Protein AF-A0A7L9AVR4-F1 (afdb_monomer_lite)

Foldseek 3Di:
DAQDLVVLQVVLVVVCVVVDVLCVVCSVLLNLCSDPVSNLVSLVVQQLAPVVCSHPPVSCVPHLLSSLVSLLSNLPRPPDDPVPCVSVVSNVSSLLSCLRDAQVSLLSSLCVNVVVQLVQLPPFLLVLLVVLLVPDDPVDADDLVRLVVLLVVLLSSCVRCVVVHDLSVNSSSVSSLLNSLSRLQSVCVPCVVDDPVSNVSSVVSLQSSLLSVLVCCQVCVLRADAQSNLVSCCSRRNQVCQVPCLPVQQEHQGSNLSSLLSLLQALLSLQQQQDADPVDSVRGRPPSLLSNLQDPSRDPNSVVSSVSSLCSLFPDDHDPVSVPRDRHDHNGGDDQDPDVPPPGRPSVSVCVVVVVSVVNNVVVVVD

InterPro domains:
  IPR011430 U3 small nucleolar RNA-associated protein 20, N-terminal [PF07539] (2-365)
  IPR052575 Small subunit processome component 20 [PTHR17695] (3-365)

Structure (mmCIF, N/CA/C/O backbone):
data_AF-A0A7L9AVR4-F1
#
_entry.id   AF-A0A7L9AVR4-F1
#
loop_
_atom_site.group_PDB
_atom_site.id
_atom_site.type_symbol
_atom_site.label_atom_id
_atom_site.label_alt_id
_atom_site.label_comp_id
_atom_site.label_asym_id
_atom_site.label_entity_id
_atom_site.label_seq_id
_atom_site.pdbx_PDB_ins_code
_atom_site.Cartn_x
_atom_site.Cartn_y
_atom_site.Cartn_z
_atom_site.occupancy
_atom_site.B_iso_or_equiv
_atom_site.auth_seq_id
_atom_site.auth_comp_id
_atom_site.auth_asym_id
_atom_site.auth_atom_id
_atom_site.pdbx_PDB_model_num
ATOM 1 N N . LYS A 1 1 ? -18.851 3.297 15.619 1.00 74.81 1 LYS A N 1
ATOM 2 C CA . LYS A 1 1 ? -18.518 3.629 14.208 1.00 74.81 1 LYS A CA 1
ATOM 3 C C . LYS A 1 1 ? -19.231 4.875 13.668 1.00 74.81 1 LYS A C 1
ATOM 5 O O . LYS A 1 1 ? -18.701 5.463 12.737 1.00 74.81 1 LYS A O 1
ATOM 10 N N . ASN A 1 2 ? -20.411 5.275 14.170 1.00 82.25 2 ASN A N 1
ATOM 11 C CA . ASN A 1 2 ? -21.070 6.492 13.669 1.00 82.25 2 ASN A CA 1
ATOM 12 C C . ASN A 1 2 ? -20.221 7.743 13.985 1.00 82.25 2 ASN A C 1
ATOM 14 O O . ASN A 1 2 ? -19.511 7.753 14.987 1.00 82.25 2 ASN A O 1
ATOM 18 N N . LYS A 1 3 ? -20.284 8.761 13.124 1.00 82.88 3 LYS A N 1
ATOM 19 C CA . LYS A 1 3 ? -19.523 10.020 13.211 1.00 82.88 3 LYS A CA 1
ATOM 20 C C . LYS A 1 3 ? -20.202 11.067 14.096 1.00 82.88 3 LYS A C 1
ATOM 22 O O . LYS A 1 3 ? -19.544 11.988 14.564 1.00 82.88 3 LYS A O 1
ATOM 27 N N . ASN A 1 4 ? -21.516 10.942 14.296 1.00 85.25 4 ASN A N 1
ATOM 28 C CA . ASN A 1 4 ? -22.311 11.879 15.081 1.00 85.25 4 ASN A CA 1
ATOM 29 C C . ASN A 1 4 ? -22.045 11.672 16.589 1.00 85.25 4 ASN A C 1
ATOM 31 O O . ASN A 1 4 ? -22.353 10.592 17.102 1.00 85.25 4 ASN A O 1
ATOM 35 N N . PRO A 1 5 ? -21.519 12.683 17.309 1.00 83.69 5 PRO A N 1
ATOM 36 C CA . PRO A 1 5 ? -21.211 12.563 18.736 1.00 83.69 5 PRO A CA 1
ATOM 37 C C . PRO A 1 5 ? -22.433 12.268 19.617 1.00 83.69 5 PRO A C 1
ATOM 39 O O . PRO A 1 5 ? -22.325 11.498 20.566 1.00 83.69 5 PRO A O 1
ATOM 42 N N . GLY A 1 6 ? -23.605 12.823 19.289 1.00 87.25 6 GLY A N 1
ATOM 43 C CA . GLY A 1 6 ? -24.845 12.560 20.024 1.00 87.25 6 GLY A CA 1
ATOM 44 C C . GLY A 1 6 ? -25.272 11.098 19.909 1.00 87.25 6 GLY A C 1
ATOM 45 O O . GLY A 1 6 ? -25.544 10.451 20.916 1.00 87.25 6 GLY A O 1
ATOM 46 N N . LEU A 1 7 ? -25.226 10.535 18.697 1.00 90.12 7 LEU A N 1
ATOM 47 C CA . LEU A 1 7 ? -25.513 9.110 18.486 1.00 90.12 7 LEU A CA 1
ATOM 48 C C . LEU A 1 7 ? -24.481 8.201 19.160 1.00 90.12 7 LEU A C 1
ATOM 50 O O . LEU A 1 7 ? -24.849 7.152 19.680 1.00 90.12 7 LEU A O 1
ATOM 54 N N . GLN A 1 8 ? -23.200 8.591 19.170 1.00 90.62 8 GLN A N 1
ATOM 55 C CA . GLN A 1 8 ? -22.175 7.863 19.925 1.00 90.62 8 GLN A CA 1
ATOM 56 C C . GLN A 1 8 ? -22.503 7.835 21.420 1.00 90.62 8 GLN A C 1
ATOM 58 O O . GLN A 1 8 ? -22.396 6.775 22.031 1.00 90.62 8 GLN A O 1
ATOM 63 N N . LYS A 1 9 ? -22.935 8.970 21.985 1.00 92.00 9 LYS A N 1
ATOM 64 C CA . LYS A 1 9 ? -23.311 9.081 23.397 1.00 92.00 9 LYS A CA 1
ATOM 65 C C . LYS A 1 9 ? -24.497 8.180 23.736 1.00 92.00 9 LYS A C 1
ATOM 67 O O . LYS A 1 9 ? -24.362 7.336 24.611 1.00 92.00 9 LYS A O 1
ATOM 72 N N . TYR A 1 10 ? -25.603 8.284 22.996 1.00 93.25 10 TYR A N 1
ATOM 73 C CA . TYR A 1 10 ? -26.776 7.435 23.238 1.00 93.25 10 TYR A CA 1
ATOM 74 C C . TYR A 1 10 ? -26.458 5.944 23.088 1.00 93.25 10 TYR A C 1
ATOM 76 O O . TYR A 1 10 ? -26.866 5.142 23.921 1.00 93.25 10 TYR A O 1
ATOM 84 N N . ALA A 1 11 ? -25.685 5.566 22.065 1.00 94.69 11 ALA A N 1
ATOM 85 C CA . ALA A 1 11 ? -25.272 4.178 21.886 1.00 94.69 11 ALA A CA 1
ATOM 86 C C . ALA A 1 11 ? -24.397 3.681 23.049 1.00 94.69 11 ALA A C 1
ATOM 88 O O . ALA A 1 11 ? -24.580 2.555 23.508 1.00 94.69 11 ALA A O 1
ATOM 89 N N . LEU A 1 12 ? -23.469 4.511 23.538 1.00 94.44 12 LEU A N 1
ATOM 90 C CA . LEU A 1 12 ? -22.645 4.177 24.698 1.00 94.44 12 LEU A CA 1
ATOM 91 C C . LEU A 1 12 ? -23.501 4.030 25.961 1.00 94.44 12 LEU A C 1
ATOM 93 O O . LEU A 1 12 ? -23.331 3.052 26.681 1.00 94.44 12 LEU A O 1
ATOM 97 N N . ASP A 1 13 ? -24.448 4.937 26.202 1.00 93.56 13 ASP A N 1
ATOM 98 C CA . ASP A 1 13 ? -25.358 4.855 27.349 1.00 93.56 13 ASP A CA 1
ATOM 99 C C . ASP A 1 13 ? -26.192 3.559 27.307 1.00 93.56 13 ASP A C 1
ATOM 101 O O . ASP A 1 13 ? -26.315 2.869 28.320 1.00 93.56 13 ASP A O 1
ATOM 105 N N . CYS A 1 14 ? -26.675 3.149 26.127 1.00 94.50 14 CYS A N 1
ATOM 106 C CA . CYS A 1 14 ? -27.337 1.853 25.954 1.00 94.50 14 CYS A CA 1
ATOM 107 C C . CYS A 1 14 ? -26.410 0.669 26.266 1.00 94.50 14 CYS A C 1
ATOM 109 O O . CYS A 1 14 ? -26.832 -0.268 26.938 1.00 94.50 14 CYS A O 1
ATOM 111 N N . ILE A 1 15 ? -25.154 0.700 25.807 1.00 93.69 15 ILE A N 1
ATOM 112 C CA . ILE A 1 15 ? -24.171 -0.361 26.086 1.00 93.69 15 ILE A CA 1
ATOM 113 C C . ILE A 1 15 ? -23.877 -0.446 27.590 1.00 93.69 15 ILE A C 1
ATOM 115 O O . ILE A 1 15 ? -23.833 -1.536 28.157 1.00 93.69 15 ILE A O 1
ATOM 119 N N . LEU A 1 16 ? -23.722 0.697 28.257 1.00 93.44 16 LEU A N 1
ATOM 120 C CA . LEU A 1 16 ? -23.448 0.764 29.693 1.00 93.44 16 LEU A CA 1
ATOM 121 C C . LEU A 1 16 ? -24.624 0.258 30.543 1.00 93.44 16 LEU A C 1
ATOM 123 O O . LEU A 1 16 ? -24.405 -0.259 31.639 1.00 93.44 16 LEU A O 1
ATOM 127 N N . ASN A 1 17 ? -25.858 0.334 30.036 1.00 94.00 17 ASN A N 1
ATOM 128 C CA . ASN A 1 17 ? -27.036 -0.202 30.723 1.00 94.00 17 ASN A CA 1
ATOM 129 C C . ASN A 1 17 ? -27.044 -1.734 30.833 1.00 94.00 17 ASN A C 1
ATOM 131 O O . ASN A 1 17 ? -27.717 -2.257 31.720 1.00 94.00 17 ASN A O 1
ATOM 135 N N . TYR A 1 18 ? -26.259 -2.452 30.021 1.00 92.31 18 TYR A N 1
ATOM 136 C CA . TYR A 1 18 ? -26.067 -3.900 30.188 1.00 92.31 18 TYR A CA 1
ATOM 137 C C . TYR A 1 18 ? -25.236 -4.261 31.431 1.00 92.31 18 TYR A C 1
ATOM 139 O O . TYR A 1 18 ? -25.157 -5.435 31.779 1.00 92.31 18 TYR A O 1
ATOM 147 N N . LYS A 1 19 ? -24.625 -3.276 32.115 1.00 90.56 19 LYS A N 1
ATOM 148 C CA . LYS A 1 19 ? -23.885 -3.452 33.381 1.00 90.56 19 LYS A CA 1
ATOM 149 C C . LYS A 1 19 ? -22.824 -4.561 33.331 1.00 90.56 19 LYS A C 1
ATOM 151 O O . LYS A 1 19 ? -22.630 -5.294 34.299 1.00 90.56 19 LYS A O 1
ATOM 156 N N . ASN A 1 20 ? -22.118 -4.680 32.205 1.00 93.75 20 ASN A N 1
ATOM 157 C CA . ASN A 1 20 ? -20.996 -5.608 32.092 1.00 93.75 20 ASN A CA 1
ATOM 158 C C . ASN A 1 20 ? -19.921 -5.239 33.135 1.00 93.75 20 ASN A C 1
ATOM 160 O O . ASN A 1 20 ? -19.457 -4.092 33.180 1.00 93.75 20 ASN A O 1
ATOM 164 N N . LYS A 1 21 ? -19.537 -6.209 33.975 1.00 95.31 21 LYS A N 1
ATOM 165 C CA . LYS A 1 21 ? -18.581 -6.023 35.078 1.00 95.31 21 LYS A CA 1
ATOM 166 C C . LYS A 1 21 ? -17.217 -5.526 34.592 1.00 95.31 21 LYS A C 1
ATOM 168 O O . LYS A 1 21 ? -16.630 -4.686 35.258 1.00 95.31 21 LYS A O 1
ATOM 173 N N . SER A 1 22 ? -16.787 -5.951 33.406 1.00 94.94 22 SER A N 1
ATOM 174 C CA . SER A 1 22 ? -15.512 -5.559 32.799 1.00 94.94 22 SER A CA 1
ATOM 175 C C . SER A 1 22 ? -15.516 -4.136 32.236 1.00 94.94 22 SER A C 1
ATOM 177 O O . SER A 1 22 ? -14.471 -3.509 32.121 1.00 94.94 22 SER A O 1
ATOM 179 N N . VAL A 1 23 ? -16.685 -3.597 31.876 1.00 95.88 23 VAL A N 1
ATOM 180 C CA . VAL A 1 23 ? -16.806 -2.268 31.240 1.00 95.88 23 VAL A CA 1
ATOM 181 C C . VAL A 1 23 ? -17.164 -1.180 32.251 1.00 95.88 23 VAL A C 1
ATOM 183 O O . VAL A 1 23 ? -16.737 -0.035 32.113 1.00 95.88 23 VAL A O 1
ATOM 186 N N . THR A 1 24 ? -17.940 -1.529 33.279 1.00 94.81 24 THR A N 1
ATOM 187 C CA . THR A 1 24 ? -18.462 -0.586 34.283 1.00 94.81 24 THR A CA 1
ATOM 188 C C . THR A 1 24 ? -17.377 0.281 34.951 1.00 94.81 24 THR A C 1
ATOM 190 O O . THR A 1 24 ? -17.624 1.484 35.079 1.00 94.81 24 THR A O 1
ATOM 193 N N . PRO A 1 25 ? -16.180 -0.241 35.305 1.00 96.50 25 PRO A N 1
ATOM 194 C CA . PRO A 1 25 ? -15.099 0.566 35.885 1.00 96.50 25 PRO A CA 1
ATOM 195 C C . PRO A 1 25 ? -14.635 1.724 34.989 1.00 96.50 25 PRO A C 1
ATOM 197 O O . PRO A 1 25 ? -14.249 2.773 35.491 1.00 96.50 25 PRO A O 1
ATOM 200 N N . TYR A 1 26 ? -14.739 1.572 33.665 1.00 96.94 26 TYR A N 1
ATOM 201 C CA . TYR A 1 26 ? -14.233 2.530 32.672 1.00 96.94 26 TYR A CA 1
ATOM 202 C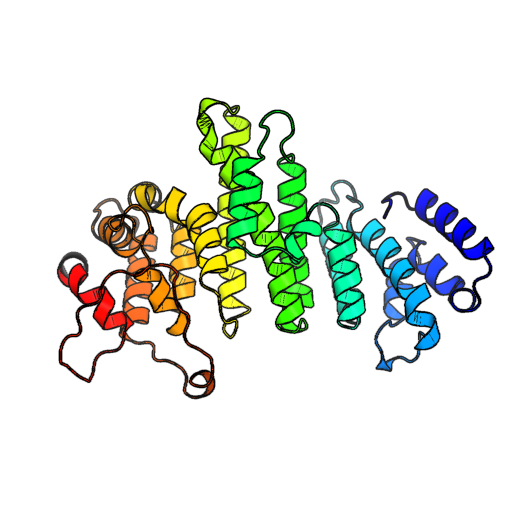 C . TYR A 1 26 ? -15.316 3.457 32.118 1.00 96.94 26 TYR A C 1
ATOM 204 O O . TYR A 1 26 ? -15.096 4.165 31.133 1.00 96.94 26 TYR A O 1
ATOM 212 N N . LYS A 1 27 ? -16.510 3.466 32.723 1.00 95.88 27 LYS A N 1
ATOM 213 C CA . LYS A 1 27 ? -17.655 4.261 32.257 1.00 95.88 27 LYS A CA 1
ATOM 214 C C . LYS A 1 27 ? -17.298 5.734 32.044 1.00 95.88 27 LYS A C 1
ATOM 216 O O . LYS A 1 27 ? -17.616 6.288 30.992 1.00 95.88 27 LYS A O 1
ATOM 221 N N . THR A 1 28 ? -16.642 6.355 33.023 1.00 95.56 28 THR A N 1
ATOM 222 C CA . THR A 1 28 ? -16.270 7.776 32.966 1.00 95.56 28 THR A CA 1
ATOM 223 C C . THR A 1 28 ? -15.278 8.042 31.836 1.00 95.56 28 THR A C 1
ATOM 225 O O . THR A 1 28 ? -15.483 8.976 31.064 1.00 95.56 28 THR A O 1
ATOM 228 N N . ASN A 1 29 ? -14.266 7.182 31.676 1.00 96.88 29 ASN A N 1
ATOM 229 C CA . ASN A 1 29 ? -13.279 7.300 30.602 1.00 96.88 29 ASN A CA 1
ATOM 230 C C . ASN A 1 29 ? -13.944 7.197 29.225 1.00 96.88 29 ASN A C 1
ATOM 232 O O . ASN A 1 29 ? -13.764 8.059 28.368 1.00 96.88 29 ASN A O 1
ATOM 236 N N . LEU A 1 30 ? -14.803 6.191 29.027 1.00 96.38 30 LEU A N 1
ATOM 237 C CA . LEU A 1 30 ? -15.533 6.001 27.771 1.00 96.38 30 LEU A CA 1
ATOM 238 C C . LEU A 1 30 ? -16.442 7.197 27.445 1.00 96.38 30 LEU A C 1
ATOM 240 O O . LEU A 1 30 ? -16.516 7.615 26.289 1.00 96.38 30 LEU A O 1
ATOM 244 N N . GLN A 1 31 ? -17.109 7.780 28.446 1.00 95.25 31 GLN A N 1
ATOM 245 C CA . GLN A 1 31 ? -17.930 8.981 28.260 1.00 95.25 31 GLN A CA 1
ATOM 246 C C . GLN A 1 31 ? -17.078 10.211 27.913 1.00 95.25 31 GLN A C 1
ATOM 248 O O . GLN A 1 31 ? -17.443 10.965 27.008 1.00 95.25 31 GLN A O 1
ATOM 253 N N . ASN A 1 32 ? -15.926 10.388 28.563 1.00 95.56 32 ASN A N 1
ATOM 254 C CA . ASN A 1 32 ? -14.991 11.474 28.264 1.00 95.56 32 ASN A CA 1
ATOM 255 C C . ASN A 1 32 ? -14.368 11.336 26.860 1.00 95.56 32 ASN A C 1
ATOM 257 O O . ASN A 1 32 ? -14.183 12.345 26.184 1.00 95.56 32 ASN A O 1
ATOM 261 N N . LEU A 1 33 ? -14.130 10.112 26.367 1.00 94.75 33 LEU A N 1
ATOM 262 C CA . LEU A 1 33 ? -13.694 9.862 24.982 1.00 94.75 33 LEU A CA 1
ATOM 263 C C . LEU A 1 33 ? -14.767 10.236 23.941 1.00 94.75 33 LEU A C 1
ATOM 265 O O . LEU A 1 33 ? -14.449 10.566 22.793 1.00 94.75 33 LEU A O 1
ATOM 269 N N . VAL A 1 34 ? -16.050 10.178 24.308 1.00 93.19 34 VAL A N 1
ATOM 270 C CA . VAL A 1 34 ? -17.154 10.627 23.444 1.00 93.19 34 VAL A CA 1
ATOM 271 C C . VAL A 1 34 ? -17.337 12.149 23.514 1.00 93.19 34 VAL A C 1
ATOM 273 O O . VAL A 1 34 ? -17.723 12.757 22.511 1.00 93.19 34 VAL A O 1
ATOM 276 N N . ASP A 1 35 ? -17.038 12.784 24.645 1.00 91.25 35 ASP A N 1
ATOM 277 C CA . ASP A 1 35 ? -17.154 14.232 24.833 1.00 91.25 35 ASP A CA 1
ATOM 278 C C . ASP A 1 35 ? -16.046 15.001 24.086 1.00 91.25 35 ASP A C 1
ATOM 280 O O . ASP A 1 35 ? -14.860 14.860 24.365 1.00 91.25 35 ASP A O 1
ATOM 284 N N . GLU A 1 36 ? -16.430 15.866 23.143 1.00 88.12 36 GLU A N 1
ATOM 285 C CA . GLU A 1 36 ? -15.490 16.668 22.345 1.00 88.12 36 GLU A CA 1
ATOM 286 C C . GLU A 1 36 ? -14.600 17.597 23.179 1.00 88.12 36 GLU A C 1
ATOM 288 O O . GLU A 1 36 ? -13.455 17.839 22.799 1.00 88.12 36 GLU A O 1
ATOM 293 N N . LYS A 1 37 ? -15.107 18.117 24.303 1.00 90.12 37 LYS A N 1
ATOM 294 C CA . LYS A 1 37 ? -14.360 19.058 25.147 1.00 90.12 37 LYS A CA 1
ATOM 295 C C . LYS A 1 37 ? -13.279 18.349 25.951 1.00 90.12 37 LYS A C 1
ATOM 297 O O . LYS A 1 37 ? -12.199 18.897 26.116 1.00 90.12 37 LYS A O 1
ATOM 302 N N . LYS A 1 38 ? -13.571 17.133 26.416 1.00 93.00 38 LYS A N 1
ATOM 303 C CA . LYS A 1 38 ? -12.663 16.332 27.250 1.00 93.00 38 LYS A CA 1
ATOM 304 C C . LYS A 1 38 ? -11.773 15.396 26.444 1.00 93.00 38 LYS A C 1
ATOM 306 O O . LYS A 1 38 ? -10.805 14.874 26.977 1.00 93.00 38 LYS A O 1
ATOM 311 N N . PHE A 1 39 ? -12.074 15.202 25.162 1.00 92.00 39 PHE A N 1
ATOM 312 C CA . PHE A 1 39 ? -11.432 14.211 24.307 1.00 92.00 39 PHE A CA 1
ATOM 313 C C . PHE A 1 39 ? -9.900 14.239 24.350 1.00 92.00 39 PHE A C 1
ATOM 315 O O . PHE A 1 39 ? -9.271 13.203 24.533 1.00 92.00 39 PHE A O 1
ATOM 322 N N . LYS A 1 40 ? -9.286 15.414 24.162 1.00 92.12 40 LYS A N 1
ATOM 323 C CA . LYS A 1 40 ? -7.819 15.533 24.115 1.00 92.12 40 LYS A CA 1
ATOM 324 C C . LYS A 1 40 ? -7.171 15.239 25.469 1.00 92.12 40 LYS A C 1
ATOM 326 O O . LYS A 1 40 ? -6.149 14.554 25.510 1.00 92.12 40 LYS A O 1
ATOM 331 N N . ASP A 1 41 ? -7.778 15.738 26.541 1.00 94.69 41 ASP A N 1
ATOM 332 C CA . ASP A 1 41 ? -7.294 15.524 27.903 1.00 94.69 41 ASP A CA 1
ATOM 333 C C . ASP A 1 41 ? -7.413 14.041 28.265 1.00 94.69 41 ASP A C 1
ATOM 335 O O . ASP A 1 41 ? -6.458 13.441 28.751 1.00 94.69 41 ASP A O 1
ATOM 339 N N . GLU A 1 42 ? -8.535 13.413 27.909 1.00 95.88 42 GLU A N 1
ATOM 340 C CA . GLU A 1 42 ? -8.778 11.993 28.157 1.00 95.88 42 GLU A CA 1
ATOM 341 C C . GLU A 1 42 ? -7.779 11.095 27.417 1.00 95.88 42 GLU A C 1
ATOM 343 O O . GLU A 1 42 ? -7.229 10.185 28.027 1.00 95.88 42 GLU A O 1
ATOM 348 N N . LEU A 1 43 ? -7.461 11.376 26.143 1.00 94.50 43 LEU A N 1
ATOM 349 C CA . LEU A 1 43 ? -6.417 10.633 25.415 1.00 94.50 43 LEU A CA 1
ATOM 350 C C . LEU A 1 43 ? -5.035 10.736 26.078 1.00 94.50 43 LEU A C 1
ATOM 352 O O . LEU A 1 43 ? -4.181 9.884 25.850 1.00 94.50 43 LEU A O 1
ATOM 356 N N . THR A 1 44 ? -4.790 11.784 26.863 1.00 92.94 44 THR A N 1
ATOM 357 C CA . THR A 1 44 ? -3.511 11.973 27.558 1.00 92.94 44 THR A CA 1
ATOM 358 C C . THR A 1 44 ? -3.490 11.244 28.903 1.00 92.94 44 THR A C 1
ATOM 360 O O . THR A 1 44 ? -2.465 10.675 29.273 1.00 92.94 44 THR A O 1
ATOM 363 N N . GLN A 1 45 ? -4.614 11.248 29.624 1.00 93.31 45 GLN A N 1
ATOM 364 C CA . GLN A 1 45 ? -4.726 10.669 30.967 1.00 93.31 45 GLN A CA 1
ATOM 365 C C . GLN A 1 45 ? -4.997 9.158 30.945 1.00 93.31 45 GLN A C 1
ATOM 367 O O . GLN A 1 45 ? -4.423 8.412 31.734 1.00 93.31 45 GLN A O 1
ATOM 372 N N . PHE A 1 46 ? -5.849 8.684 30.034 1.00 95.62 46 PHE A N 1
ATOM 373 C CA . PHE A 1 46 ? -6.272 7.287 29.973 1.00 95.62 46 PHE A CA 1
ATOM 374 C C . PHE A 1 46 ? -5.418 6.498 28.980 1.00 95.62 46 PHE A C 1
ATOM 376 O O . PHE A 1 46 ? -5.795 6.320 27.825 1.00 95.62 46 PHE A O 1
ATOM 383 N N . LYS A 1 47 ? -4.237 6.046 29.406 1.00 93.88 47 LYS A N 1
ATOM 384 C CA . LYS A 1 47 ? -3.284 5.327 28.543 1.00 93.88 47 LYS A CA 1
ATOM 385 C C . LYS A 1 47 ? -3.714 3.877 28.304 1.00 93.88 47 LYS A C 1
ATOM 387 O O . LYS A 1 47 ? -3.907 3.138 29.259 1.00 93.88 47 LYS A O 1
ATOM 392 N N . ILE A 1 48 ? -3.797 3.447 27.045 1.00 94.12 48 ILE A N 1
ATOM 393 C CA . ILE A 1 48 ? -4.208 2.074 26.675 1.00 94.12 48 ILE A CA 1
ATOM 394 C C . ILE A 1 48 ? -3.059 1.067 26.581 1.00 94.12 48 ILE A C 1
ATOM 396 O O . ILE A 1 48 ? -3.322 -0.103 26.312 1.00 94.12 48 ILE A O 1
ATOM 400 N N . THR A 1 49 ? -1.819 1.500 26.779 1.00 92.06 49 THR A N 1
ATOM 401 C CA . THR A 1 49 ? -0.641 0.631 26.753 1.00 92.06 49 THR A CA 1
ATOM 402 C C . THR A 1 49 ?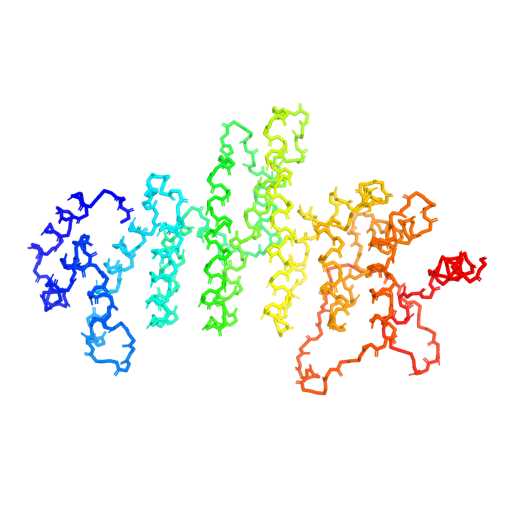 -0.688 -0.410 27.872 1.00 92.06 49 THR A C 1
ATOM 404 O O . THR A 1 49 ? -1.335 -0.197 28.896 1.00 92.06 49 THR A O 1
ATOM 407 N N . GLU A 1 50 ? -0.047 -1.563 27.672 1.00 85.94 50 GLU A N 1
ATOM 408 C CA . GLU A 1 50 ? -0.071 -2.663 28.652 1.00 85.94 50 GLU A CA 1
ATOM 409 C C . GLU A 1 50 ? 0.670 -2.314 29.956 1.00 85.94 50 GLU A C 1
ATOM 411 O O . GLU A 1 50 ? 0.292 -2.793 31.019 1.00 85.94 50 GLU A O 1
ATOM 416 N N . ASP A 1 51 ? 1.656 -1.416 29.897 1.00 87.06 51 ASP A N 1
ATOM 417 C CA . ASP A 1 51 ? 2.455 -0.940 31.035 1.00 87.06 51 ASP A CA 1
ATOM 418 C C . ASP A 1 51 ? 1.733 0.077 31.935 1.00 87.06 51 ASP A C 1
ATOM 420 O O . ASP A 1 51 ? 2.185 0.354 33.043 1.00 87.06 51 ASP A O 1
ATOM 424 N N . SER A 1 52 ? 0.627 0.670 31.476 1.00 88.50 52 SER A N 1
ATOM 425 C CA . SER A 1 52 ? -0.055 1.729 32.228 1.00 88.50 52 SER A CA 1
ATOM 426 C C . SER A 1 52 ? -0.915 1.207 33.379 1.00 88.50 52 SER A C 1
ATOM 428 O O . SER A 1 52 ? -1.356 2.007 34.205 1.00 88.50 52 SER A O 1
ATOM 430 N N . GLU A 1 53 ? -1.240 -0.093 33.365 1.00 84.56 53 GLU A N 1
ATOM 431 C CA . GLU A 1 53 ? -2.227 -0.760 34.232 1.00 84.56 53 GLU A CA 1
ATOM 432 C C . GLU A 1 53 ? -3.618 -0.085 34.260 1.00 84.56 53 GLU A C 1
ATOM 434 O O . GLU A 1 53 ? -4.495 -0.448 35.049 1.00 84.56 53 GLU A O 1
ATOM 439 N N . ALA A 1 54 ? -3.873 0.876 33.360 1.00 91.38 54 ALA A N 1
ATOM 440 C CA . ALA A 1 54 ? -5.106 1.656 33.351 1.00 91.38 54 ALA A CA 1
ATOM 441 C C . ALA A 1 54 ? -6.316 0.813 32.936 1.00 91.38 54 ALA A C 1
ATOM 443 O O . ALA A 1 54 ? -7.440 1.146 33.301 1.00 91.38 54 ALA A O 1
ATOM 444 N N . ILE A 1 55 ? -6.104 -0.273 32.185 1.00 94.62 55 ILE A N 1
ATOM 445 C CA . ILE A 1 55 ? -7.127 -1.265 31.843 1.00 94.62 55 ILE A CA 1
ATOM 446 C C . ILE A 1 55 ? -6.622 -2.634 32.284 1.00 94.62 55 ILE A C 1
ATOM 448 O O . ILE A 1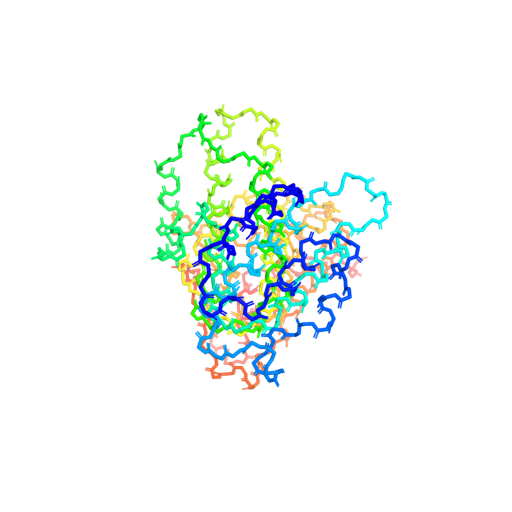 55 ? -5.579 -3.087 31.821 1.00 94.62 55 ILE A O 1
ATOM 452 N N . GLN A 1 56 ? -7.390 -3.300 33.144 1.00 93.94 56 GLN A N 1
ATOM 453 C CA . GLN A 1 56 ? -7.057 -4.634 33.632 1.00 93.94 56 GLN A CA 1
ATOM 454 C C . GLN A 1 56 ? -7.076 -5.637 32.468 1.00 93.94 56 GLN A C 1
ATOM 456 O O . GLN A 1 56 ? -7.991 -5.546 31.639 1.00 93.94 56 GLN A O 1
ATOM 461 N N . PRO A 1 57 ? -6.135 -6.598 32.402 1.00 93.06 57 PRO A N 1
ATOM 462 C CA . PRO A 1 57 ? -6.038 -7.560 31.299 1.00 93.06 57 PRO A CA 1
ATOM 463 C C . PRO A 1 57 ? -7.368 -8.259 30.981 1.00 93.06 57 PRO A C 1
ATOM 465 O O . PRO A 1 57 ? -7.826 -8.222 29.839 1.00 93.06 57 PRO A O 1
ATOM 468 N N . ASP A 1 58 ? -8.063 -8.751 32.011 1.00 94.31 58 ASP A N 1
ATOM 469 C CA . ASP A 1 58 ? -9.355 -9.452 31.894 1.00 94.31 58 ASP A CA 1
ATOM 470 C C . ASP A 1 58 ? -10.490 -8.566 31.360 1.00 94.31 58 ASP A C 1
ATOM 472 O O . ASP A 1 58 ? -11.530 -9.038 30.891 1.00 94.31 58 ASP A O 1
ATOM 476 N N . HIS A 1 59 ? -10.324 -7.245 31.438 1.00 95.75 59 HIS A N 1
ATOM 477 C CA . HIS A 1 59 ? -11.309 -6.297 30.942 1.00 95.75 59 HIS A CA 1
ATOM 478 C C . HIS A 1 59 ? -11.062 -5.887 29.487 1.00 95.75 59 HIS A C 1
ATOM 480 O O . HIS A 1 59 ? -11.999 -5.432 28.818 1.00 95.75 59 HIS A O 1
ATOM 486 N N . ARG A 1 60 ? -9.835 -6.049 28.971 1.00 94.75 60 ARG A N 1
ATOM 487 C CA . ARG A 1 60 ? -9.432 -5.518 27.656 1.00 94.75 60 ARG A CA 1
ATOM 488 C C . ARG A 1 60 ? -10.275 -6.066 26.514 1.00 94.75 60 ARG A C 1
ATOM 490 O O . ARG A 1 60 ? -10.709 -5.279 25.672 1.00 94.75 60 ARG A O 1
ATOM 497 N N . GLU A 1 61 ? -10.599 -7.360 26.546 1.00 94.88 61 GLU A N 1
ATOM 498 C CA . GLU A 1 61 ? -11.438 -8.026 25.537 1.00 94.88 61 GLU A CA 1
ATOM 499 C C . GLU A 1 61 ? -12.781 -7.306 25.323 1.00 94.88 61 GLU A C 1
ATOM 501 O O . GLU A 1 61 ? -13.282 -7.217 24.203 1.00 94.88 61 GLU A O 1
ATOM 506 N N . HIS A 1 62 ? -13.344 -6.722 26.383 1.00 94.88 62 HIS A N 1
ATOM 507 C CA . HIS A 1 62 ? -14.633 -6.037 26.339 1.00 94.88 62 HIS A CA 1
ATOM 508 C C . HIS A 1 62 ? -14.499 -4.523 26.121 1.00 94.88 62 HIS A C 1
ATOM 510 O O . HIS A 1 62 ? -15.337 -3.910 25.454 1.00 94.88 62 HIS A O 1
ATOM 516 N N . VAL A 1 63 ? -13.452 -3.903 26.673 1.00 96.12 63 VAL A N 1
ATOM 517 C CA . VAL A 1 63 ? -13.279 -2.440 26.699 1.00 96.12 63 VAL A CA 1
ATOM 518 C C . VAL A 1 63 ? -12.637 -1.914 25.418 1.00 96.12 63 VAL A C 1
ATOM 520 O O . VAL A 1 63 ? -13.140 -0.956 24.821 1.00 96.12 63 VAL A O 1
ATOM 523 N N . MET A 1 64 ? -11.570 -2.555 24.941 1.00 96.62 64 MET A N 1
ATOM 524 C CA . MET A 1 64 ? -10.853 -2.132 23.736 1.00 96.62 64 MET A CA 1
ATOM 525 C C . MET A 1 64 ? -11.746 -2.077 22.493 1.00 96.62 64 MET A C 1
ATOM 527 O O . MET A 1 64 ? -11.744 -1.044 21.816 1.00 96.62 64 MET A O 1
ATOM 531 N N . PRO A 1 65 ? -12.622 -3.066 22.212 1.00 96.12 65 PRO A N 1
ATOM 532 C CA . PRO A 1 65 ? -13.558 -2.945 21.100 1.00 96.12 65 PRO A CA 1
ATOM 533 C C . PRO A 1 65 ? -14.465 -1.701 21.162 1.00 96.12 65 PRO A C 1
ATOM 535 O O . PRO A 1 65 ? -14.938 -1.247 20.112 1.00 96.12 65 PRO A O 1
ATOM 538 N N . LEU A 1 66 ? -14.760 -1.160 22.350 1.00 96.44 66 LEU A N 1
ATOM 539 C CA . LEU A 1 66 ? -15.542 0.072 22.508 1.00 96.44 66 LEU A CA 1
ATOM 540 C C . LEU A 1 66 ? -14.688 1.303 22.203 1.00 96.44 66 LEU A C 1
ATOM 542 O O . LEU A 1 66 ? -15.103 2.133 21.389 1.00 96.44 66 LEU A O 1
ATOM 546 N N . ILE A 1 67 ? -13.483 1.375 22.778 1.00 96.62 67 ILE A N 1
ATOM 547 C CA . ILE A 1 67 ? -12.513 2.453 22.530 1.00 96.62 67 ILE A CA 1
ATOM 548 C C . ILE A 1 67 ? -12.235 2.565 21.029 1.00 96.62 67 ILE A C 1
ATOM 550 O O . ILE A 1 67 ? -12.459 3.623 20.437 1.00 96.62 67 ILE A O 1
ATOM 554 N N . LEU A 1 68 ? -11.879 1.455 20.373 1.00 96.12 68 LEU A N 1
ATOM 555 C CA . LEU A 1 68 ? -11.612 1.416 18.932 1.00 96.12 68 LEU A CA 1
ATOM 556 C C . LEU A 1 68 ? -12.809 1.943 18.119 1.00 96.12 68 LEU A C 1
ATOM 558 O O . LEU A 1 68 ? -12.647 2.775 17.222 1.00 96.12 68 LEU A O 1
ATOM 562 N N . ARG A 1 69 ? -14.043 1.527 18.450 1.00 94.31 69 ARG A N 1
ATOM 563 C CA . ARG A 1 69 ? -15.267 1.962 17.744 1.00 94.31 69 ARG A CA 1
ATOM 564 C C . ARG A 1 69 ? -15.595 3.442 17.939 1.00 94.31 69 ARG A C 1
ATOM 566 O O . ARG A 1 69 ? -16.179 4.030 17.013 1.00 94.31 69 ARG A O 1
ATOM 573 N N . ILE A 1 70 ? -15.298 4.005 19.112 1.00 94.31 70 ILE A N 1
ATOM 574 C CA . ILE A 1 70 ? -15.455 5.434 19.419 1.00 94.31 70 ILE A CA 1
ATOM 575 C C . ILE A 1 70 ? -14.420 6.221 18.616 1.00 94.31 70 ILE A C 1
ATOM 577 O O . ILE A 1 70 ? -14.795 7.076 17.807 1.00 94.31 70 ILE A O 1
ATOM 581 N N . LEU A 1 71 ? -13.140 5.867 18.754 1.00 93.94 71 LEU A N 1
ATOM 582 C CA . LEU A 1 71 ? -12.023 6.559 18.111 1.00 93.94 71 LEU A CA 1
ATOM 583 C C . LEU A 1 71 ? -12.104 6.510 16.586 1.00 93.94 71 LEU A C 1
ATOM 585 O O . LEU A 1 71 ? -11.940 7.540 15.935 1.00 93.94 71 LEU A O 1
ATOM 589 N N . TYR A 1 72 ? -12.479 5.371 15.998 1.00 91.88 72 TYR A N 1
ATOM 590 C CA . TYR A 1 72 ? -12.728 5.282 14.556 1.00 91.88 72 TYR A CA 1
ATOM 591 C C . TYR A 1 72 ? -13.861 6.214 14.101 1.00 91.88 72 TYR A C 1
ATOM 593 O O . TYR A 1 72 ? -13.774 6.868 13.058 1.00 91.88 72 TYR A O 1
ATOM 601 N N . GLY A 1 73 ? -14.932 6.319 14.895 1.00 89.81 73 GLY A N 1
ATOM 602 C CA . GLY A 1 73 ? -16.008 7.273 14.633 1.00 89.81 73 GLY A CA 1
ATOM 603 C C . GLY A 1 73 ? -15.494 8.714 14.634 1.00 89.81 73 GLY A C 1
ATOM 604 O O . GLY A 1 73 ? -15.730 9.436 13.671 1.00 89.81 73 GLY A O 1
ATOM 605 N N . LYS A 1 74 ? -14.721 9.098 15.660 1.00 87.44 74 LYS A N 1
ATOM 606 C CA . LYS A 1 74 ? -14.106 10.435 15.778 1.00 87.44 74 LYS A CA 1
ATOM 607 C C . LYS A 1 74 ? -13.117 10.741 14.653 1.00 87.44 74 LYS A C 1
ATOM 609 O O . LYS A 1 74 ? -13.074 11.868 14.170 1.00 87.44 74 LYS A O 1
ATOM 614 N N . MET A 1 75 ? -12.347 9.745 14.221 1.00 85.06 75 MET A N 1
ATOM 615 C CA . MET A 1 75 ? -11.374 9.870 13.135 1.00 85.06 75 MET A CA 1
ATOM 616 C C . MET A 1 75 ? -12.048 10.098 11.777 1.00 85.06 75 MET A C 1
ATOM 618 O O . MET A 1 75 ? -11.533 10.834 10.940 1.00 85.06 75 MET A O 1
ATOM 622 N N . THR A 1 76 ? -13.191 9.453 11.535 1.00 78.12 76 THR A N 1
ATOM 623 C CA . THR A 1 76 ? -13.881 9.513 10.236 1.00 78.12 76 THR A CA 1
ATOM 624 C C . THR A 1 76 ? -14.847 10.690 10.105 1.00 78.12 76 THR A C 1
ATOM 626 O O . THR A 1 76 ? -15.378 10.929 9.008 1.00 78.12 76 THR A O 1
ATOM 629 N N . THR A 1 77 ? -15.085 11.435 11.187 1.00 70.88 77 THR A N 1
ATOM 630 C CA . THR A 1 77 ? -15.816 12.701 11.164 1.00 70.88 77 THR A CA 1
ATOM 631 C C . THR A 1 77 ? -15.049 13.693 10.300 1.00 70.88 77 THR A C 1
ATOM 633 O O . THR A 1 77 ? -13.987 14.185 10.673 1.00 70.88 77 THR A O 1
ATOM 636 N N . LYS A 1 78 ? -15.595 13.994 9.117 1.00 59.19 78 LYS A N 1
ATOM 637 C CA . LYS A 1 78 ? -15.141 15.127 8.316 1.00 59.19 78 LYS A CA 1
ATOM 638 C C . LYS A 1 78 ? -15.532 16.376 9.099 1.00 59.19 78 LYS A C 1
ATOM 640 O O . LYS A 1 78 ? -16.667 16.825 8.982 1.00 59.19 78 LYS A O 1
ATOM 645 N N . LEU A 1 79 ? -14.636 16.895 9.935 1.00 48.75 79 LEU A N 1
ATOM 646 C CA . LEU A 1 79 ? -14.753 18.279 10.378 1.00 48.75 79 LEU A CA 1
ATOM 647 C C . LEU A 1 79 ? -14.740 19.101 9.090 1.00 48.75 79 LEU A C 1
ATOM 649 O O . LEU A 1 79 ? -13.770 19.055 8.331 1.00 48.75 79 LEU A O 1
ATOM 653 N N . ALA A 1 80 ? -15.892 19.677 8.759 1.00 37.09 80 ALA A N 1
ATOM 654 C CA . ALA A 1 80 ? -16.100 20.394 7.520 1.00 37.09 80 ALA A CA 1
ATOM 655 C C . ALA A 1 80 ? -15.019 21.467 7.398 1.00 37.09 80 ALA A C 1
ATOM 657 O O . ALA A 1 80 ? -14.980 22.372 8.216 1.00 37.09 80 ALA A O 1
ATOM 658 N N . ALA A 1 81 ? -14.143 21.331 6.403 1.00 37.53 81 ALA A N 1
ATOM 659 C CA . ALA A 1 81 ? -13.372 22.429 5.838 1.00 37.53 81 ALA A CA 1
ATOM 660 C C . ALA A 1 81 ? -12.767 23.432 6.845 1.00 37.53 81 ALA A C 1
ATOM 662 O O . ALA A 1 81 ? -12.787 24.636 6.588 1.00 37.53 81 ALA A O 1
ATOM 663 N N . ASP A 1 82 ? -12.173 22.972 7.950 1.00 41.09 82 ASP A N 1
ATOM 664 C CA . ASP A 1 82 ? -11.272 23.847 8.692 1.00 41.09 82 ASP A CA 1
ATOM 665 C C . ASP A 1 82 ? -10.045 24.062 7.808 1.00 41.09 82 ASP A C 1
ATOM 667 O O . ASP A 1 82 ? -9.206 23.171 7.640 1.00 41.09 82 ASP A O 1
ATOM 671 N N . LYS A 1 83 ? -9.960 25.261 7.223 1.00 45.06 83 LYS A N 1
ATOM 672 C CA . LYS A 1 83 ? -8.909 25.775 6.322 1.00 45.06 83 LYS A CA 1
ATOM 673 C C . LYS A 1 83 ? -7.476 25.720 6.908 1.00 45.06 83 LYS A C 1
ATOM 675 O O . LYS A 1 83 ? -6.569 26.328 6.355 1.00 45.06 83 LYS A O 1
ATOM 680 N N . LYS A 1 84 ? -7.259 25.018 8.027 1.00 44.62 84 LYS A N 1
ATOM 681 C CA . LYS A 1 84 ? -6.016 24.946 8.811 1.00 44.62 84 LYS A CA 1
ATOM 682 C C . LYS A 1 84 ? -5.687 23.531 9.327 1.00 44.62 84 LYS A C 1
ATOM 684 O O . LYS A 1 84 ? -5.153 23.383 10.418 1.00 44.62 84 LYS A O 1
ATOM 689 N N . GLY A 1 85 ? -6.038 22.467 8.602 1.00 55.44 85 GLY A N 1
ATOM 690 C CA . GLY A 1 85 ? -5.493 21.122 8.874 1.00 55.44 85 GLY A CA 1
ATOM 691 C C . GLY A 1 85 ? -5.950 20.424 10.170 1.00 55.44 85 GLY A C 1
ATOM 692 O O . GLY A 1 85 ? -5.474 19.329 10.459 1.00 55.44 85 GLY A O 1
ATOM 693 N N . GLY A 1 86 ? -6.908 20.978 10.924 1.00 59.09 86 GLY A N 1
ATOM 694 C CA . GLY A 1 86 ? -7.340 20.433 12.224 1.00 59.09 86 GLY A CA 1
ATOM 695 C C . GLY A 1 86 ? -7.867 18.989 12.178 1.00 59.09 86 GLY A C 1
ATOM 696 O O . GLY A 1 86 ? -7.658 18.218 13.116 1.00 59.09 86 GLY A O 1
ATOM 697 N N . GLY A 1 87 ? -8.480 18.578 11.060 1.00 67.12 87 GLY A N 1
ATOM 698 C CA . GLY A 1 87 ? -8.891 17.186 10.837 1.00 67.12 87 GLY A CA 1
ATOM 699 C C . GLY A 1 87 ? -7.710 16.211 10.747 1.00 67.12 87 GLY A C 1
ATOM 700 O O . GLY A 1 87 ? -7.787 15.101 11.274 1.00 67.12 87 GLY A O 1
ATOM 701 N N . GLN A 1 88 ? -6.593 16.644 10.153 1.00 73.75 88 GLN A N 1
ATOM 702 C CA . GLN A 1 88 ? -5.367 15.849 10.067 1.00 73.75 88 GLN A CA 1
ATOM 703 C C . GLN A 1 88 ? -4.680 15.752 11.433 1.00 73.75 88 GLN A C 1
ATOM 705 O O . GLN A 1 88 ? -4.284 14.661 11.838 1.00 73.75 88 GLN A O 1
ATOM 710 N N . THR A 1 89 ? -4.629 16.850 12.196 1.00 80.31 89 THR A N 1
ATOM 711 C CA . THR A 1 89 ? -4.093 16.854 13.568 1.00 80.31 89 THR A CA 1
ATOM 712 C C . THR A 1 89 ? -4.876 15.918 14.485 1.00 80.31 89 THR A C 1
ATOM 714 O O . THR A 1 89 ? -4.283 15.147 15.236 1.00 80.31 89 THR A O 1
ATOM 717 N N . ARG A 1 90 ? -6.215 15.931 14.410 1.00 84.62 90 ARG A N 1
ATOM 718 C CA . ARG A 1 90 ? -7.048 15.020 15.207 1.00 84.62 90 ARG A CA 1
ATOM 719 C C . ARG A 1 90 ? -6.796 13.561 14.845 1.00 84.62 90 ARG A C 1
ATOM 721 O O . ARG A 1 90 ? -6.697 12.720 15.733 1.00 84.62 90 ARG A O 1
ATOM 728 N N . ARG A 1 91 ? -6.704 13.262 13.550 1.00 86.25 91 ARG A N 1
ATOM 729 C CA . ARG A 1 91 ? -6.419 11.914 13.060 1.00 86.25 91 ARG A CA 1
ATOM 730 C C . ARG A 1 91 ? -5.057 11.422 13.540 1.00 86.25 91 ARG A C 1
ATOM 732 O O . ARG A 1 91 ? -4.986 10.322 14.066 1.00 86.25 91 ARG A O 1
ATOM 739 N N . SER A 1 92 ? -4.027 12.255 13.423 1.00 89.00 92 SER A N 1
ATOM 740 C CA . SER A 1 92 ? -2.681 11.976 13.934 1.00 89.00 92 SER A CA 1
ATOM 741 C C . SER A 1 92 ? -2.687 11.698 15.442 1.00 89.00 92 SER A C 1
ATOM 743 O O . SER A 1 92 ? -2.132 10.696 15.881 1.00 89.00 92 SER A O 1
ATOM 745 N N . LEU A 1 93 ? -3.399 12.516 16.230 1.00 91.81 93 LEU A N 1
ATOM 746 C CA . LEU A 1 93 ? -3.535 12.315 17.676 1.00 91.81 93 LEU A CA 1
ATOM 747 C C . LEU A 1 93 ? -4.189 10.967 18.013 1.00 91.81 93 LEU A C 1
ATOM 749 O O . LEU A 1 93 ? -3.715 10.267 18.901 1.00 91.81 93 LEU A O 1
ATOM 753 N N . ILE A 1 94 ? -5.257 10.603 17.294 1.00 94.19 94 ILE A N 1
ATOM 754 C CA . ILE A 1 94 ? -5.936 9.313 17.470 1.00 94.19 94 ILE A CA 1
ATOM 755 C C . ILE A 1 94 ? -5.007 8.158 17.103 1.00 94.19 94 ILE A C 1
ATOM 757 O O . ILE A 1 94 ? -4.924 7.203 17.864 1.00 94.19 94 ILE A O 1
ATOM 761 N N . MET A 1 95 ? -4.304 8.236 15.971 1.00 93.44 95 MET A N 1
ATOM 762 C CA . MET A 1 95 ? -3.401 7.160 15.559 1.00 93.44 95 MET A CA 1
ATOM 763 C C . MET A 1 95 ? -2.237 6.991 16.533 1.00 93.44 95 MET A C 1
ATOM 765 O O . MET A 1 95 ? -1.938 5.872 16.922 1.00 93.44 95 MET A O 1
ATOM 769 N N . ARG A 1 96 ? -1.654 8.091 17.022 1.00 93.56 96 ARG A N 1
ATOM 770 C CA . ARG A 1 96 ? -0.613 8.046 18.058 1.00 93.56 96 ARG A CA 1
ATOM 771 C C . ARG A 1 96 ? -1.118 7.479 19.384 1.00 93.56 96 ARG A C 1
ATOM 773 O O . ARG A 1 96 ? -0.366 6.848 20.104 1.00 93.56 96 ARG A O 1
ATOM 780 N N . TYR A 1 97 ? -2.376 7.716 19.739 1.00 95.31 97 TYR A N 1
ATOM 781 C CA . TYR A 1 97 ? -2.953 7.071 20.916 1.00 95.31 97 TYR A CA 1
ATOM 782 C C . TYR A 1 97 ? -3.134 5.565 20.692 1.00 95.31 97 TYR A C 1
ATOM 784 O O . TYR A 1 97 ? -2.779 4.758 21.544 1.00 95.31 97 TYR A O 1
ATOM 792 N N . LEU A 1 98 ? -3.644 5.188 19.517 1.00 95.50 98 LEU A N 1
ATOM 793 C CA . LEU A 1 98 ? -3.854 3.797 19.123 1.00 95.50 98 LEU A CA 1
ATOM 794 C C . LEU A 1 98 ? -2.554 3.003 18.949 1.00 95.50 98 LEU A C 1
ATOM 796 O O . LEU A 1 98 ? -2.621 1.780 18.988 1.00 95.50 98 LEU A O 1
ATOM 800 N N . SER A 1 99 ? -1.389 3.645 18.819 1.00 92.56 99 SER A N 1
ATOM 801 C CA . SER A 1 99 ? -0.105 2.928 18.766 1.00 92.56 99 SER A CA 1
ATOM 802 C C . SER A 1 99 ? 0.263 2.290 20.107 1.00 92.56 99 SER A C 1
ATOM 804 O O . SER A 1 99 ? 1.211 1.523 20.168 1.00 92.56 99 SER A O 1
ATOM 806 N N . GLY A 1 100 ? -0.487 2.587 21.175 1.00 92.56 100 GLY A N 1
ATOM 807 C CA . GLY A 1 100 ? -0.411 1.858 22.437 1.00 92.56 100 GLY A CA 1
ATOM 808 C C . GLY A 1 100 ? -1.223 0.558 22.479 1.00 92.56 100 GLY A C 1
ATOM 809 O O . GLY A 1 100 ? -1.245 -0.088 23.519 1.00 92.56 100 GLY A O 1
ATOM 810 N N . CYS A 1 101 ? -1.928 0.191 21.403 1.00 94.69 101 CYS A N 1
ATOM 811 C CA . CYS A 1 101 ? -2.603 -1.105 21.306 1.00 94.69 101 CYS A CA 1
ATOM 812 C C . CYS A 1 101 ? -1.581 -2.236 21.163 1.00 94.69 101 CYS A C 1
ATOM 814 O O . CYS A 1 101 ? -0.563 -2.069 20.490 1.00 94.69 101 CYS A O 1
ATOM 816 N N . ASN A 1 102 ? -1.904 -3.414 21.696 1.00 93.50 102 ASN A N 1
ATOM 817 C CA . ASN A 1 102 ? -1.186 -4.626 21.305 1.00 93.50 102 ASN A CA 1
ATOM 818 C C . ASN A 1 102 ? -1.600 -5.085 19.896 1.00 93.50 102 ASN A C 1
ATOM 820 O O . ASN A 1 102 ? -2.529 -4.558 19.274 1.00 93.50 102 ASN A O 1
ATOM 824 N N . GLU A 1 103 ? -0.907 -6.097 19.384 1.00 94.00 103 GLU A N 1
ATOM 825 C CA . GLU A 1 103 ? -1.097 -6.574 18.015 1.00 94.00 103 GLU A CA 1
ATOM 826 C C . GLU A 1 103 ? -2.517 -7.097 17.740 1.00 94.00 103 GLU A C 1
ATOM 828 O O . GLU A 1 103 ? -3.096 -6.814 16.688 1.00 94.00 103 GLU A O 1
ATOM 833 N N . ASN A 1 104 ? -3.127 -7.794 18.702 1.00 94.50 104 ASN A N 1
ATOM 834 C CA . ASN A 1 104 ? -4.493 -8.305 18.564 1.00 94.50 104 ASN A CA 1
ATOM 835 C C . ASN A 1 104 ? -5.505 -7.158 18.452 1.00 94.50 104 ASN A C 1
ATOM 837 O O . ASN A 1 104 ? -6.389 -7.168 17.596 1.00 94.50 104 ASN A O 1
ATOM 841 N N . GLU A 1 105 ? -5.356 -6.131 19.282 1.00 95.94 105 GLU A N 1
ATOM 842 C CA . GLU A 1 105 ? -6.200 -4.936 19.258 1.00 95.94 105 GLU A CA 1
ATOM 843 C C . GLU A 1 105 ? -6.000 -4.115 17.981 1.00 95.94 105 GLU A C 1
ATOM 845 O O . GLU A 1 105 ? -6.967 -3.598 17.408 1.00 95.94 105 GLU A O 1
ATOM 850 N N . LEU A 1 106 ? -4.763 -4.039 17.488 1.00 95.38 106 LEU A N 1
ATOM 851 C CA . LEU A 1 106 ? -4.455 -3.425 16.202 1.00 95.38 106 LEU A CA 1
ATOM 852 C C . LEU A 1 106 ? -5.130 -4.188 15.055 1.00 95.38 106 LEU A C 1
ATOM 854 O O . LEU A 1 106 ? -5.785 -3.569 14.209 1.00 95.38 106 LEU A O 1
ATOM 858 N N . LYS A 1 107 ? -5.079 -5.525 15.063 1.00 95.81 107 LYS A N 1
ATOM 859 C CA . LYS A 1 107 ? -5.824 -6.355 14.109 1.00 95.81 107 LYS A CA 1
ATOM 860 C C . LYS A 1 107 ? -7.326 -6.081 14.187 1.00 95.81 107 LYS A C 1
ATOM 862 O O . LYS A 1 107 ? -7.969 -5.888 13.155 1.00 95.81 107 LYS A O 1
ATOM 867 N N . MET A 1 108 ? -7.895 -5.982 15.391 1.00 95.94 108 MET A N 1
ATOM 868 C CA . MET A 1 108 ? -9.310 -5.625 15.573 1.00 95.94 108 MET A CA 1
ATOM 869 C C . MET A 1 108 ? -9.634 -4.257 14.966 1.00 95.94 108 MET A C 1
ATOM 871 O O . MET A 1 108 ? -10.699 -4.084 14.362 1.00 95.94 108 MET A O 1
ATOM 875 N N . PHE A 1 109 ? -8.732 -3.282 15.103 1.00 95.75 109 PHE A N 1
ATOM 876 C CA . PHE A 1 109 ? -8.886 -1.973 14.478 1.00 95.75 109 PHE A CA 1
ATOM 877 C C . PHE A 1 109 ? -8.864 -2.066 12.949 1.00 95.75 109 PHE A C 1
ATOM 879 O O . PHE A 1 109 ? -9.756 -1.500 12.312 1.00 95.75 109 PHE A O 1
ATOM 886 N N . ILE A 1 110 ? -7.913 -2.801 12.365 1.00 95.75 110 ILE A N 1
ATOM 887 C CA . ILE A 1 110 ? -7.792 -3.011 10.912 1.00 95.75 110 ILE A CA 1
ATOM 888 C C . ILE A 1 110 ? -9.047 -3.705 10.366 1.00 95.75 110 ILE A C 1
ATOM 890 O O . ILE A 1 110 ? -9.716 -3.154 9.489 1.00 95.75 110 ILE A O 1
ATOM 894 N N . ASP A 1 111 ? -9.452 -4.833 10.953 1.00 95.56 111 ASP A N 1
ATOM 895 C CA . ASP A 1 111 ? -10.672 -5.571 10.596 1.00 95.56 111 ASP A CA 1
ATOM 896 C C . ASP A 1 111 ? -11.911 -4.663 10.629 1.00 95.56 111 ASP A C 1
ATOM 898 O O . ASP A 1 111 ? -12.794 -4.698 9.764 1.00 95.56 111 ASP A O 1
ATOM 902 N N . MET A 1 112 ? -11.993 -3.817 11.657 1.00 94.62 112 MET A N 1
ATOM 903 C CA . MET A 1 112 ? -13.093 -2.882 11.830 1.00 94.62 112 MET A CA 1
ATOM 904 C C . MET A 1 112 ? -13.067 -1.767 10.776 1.00 94.62 112 MET A C 1
ATOM 906 O O . MET A 1 112 ? -14.134 -1.404 10.256 1.00 94.62 112 MET A O 1
ATOM 910 N N . ALA A 1 113 ? -11.888 -1.204 10.516 1.00 93.50 113 ALA A N 1
ATOM 911 C CA . ALA A 1 113 ? -11.645 -0.073 9.630 1.00 93.50 113 ALA A CA 1
ATOM 912 C C . ALA A 1 113 ? -11.834 -0.441 8.156 1.00 93.50 113 ALA A C 1
ATOM 914 O O . ALA A 1 113 ? -12.421 0.337 7.398 1.00 93.50 113 ALA A O 1
ATOM 915 N N . PHE A 1 114 ? -11.417 -1.651 7.788 1.00 94.88 114 PHE A N 1
ATOM 916 C CA . PHE A 1 114 ? -11.466 -2.206 6.439 1.00 94.88 114 PHE A CA 1
ATOM 917 C C . PHE A 1 114 ? -12.499 -3.321 6.310 1.00 94.88 114 PHE A C 1
ATOM 919 O O . PHE A 1 114 ? -12.372 -4.181 5.454 1.00 94.88 114 PHE A O 1
ATOM 926 N N . SER A 1 115 ? -13.578 -3.277 7.096 1.00 92.75 115 SER A N 1
ATOM 927 C CA . SER A 1 115 ? -14.633 -4.310 7.080 1.00 92.75 115 SER A CA 1
ATOM 928 C C . SER A 1 115 ? -15.185 -4.680 5.691 1.00 92.75 115 SER A C 1
ATOM 930 O O . SER A 1 115 ? -15.614 -5.808 5.501 1.00 92.75 115 SER A O 1
ATOM 932 N N . TYR A 1 116 ? -15.139 -3.770 4.710 1.00 90.88 116 TYR A N 1
ATOM 933 C CA . TYR A 1 116 ? -15.529 -4.046 3.318 1.00 90.88 116 TYR A CA 1
ATOM 934 C C . TYR A 1 116 ? -14.518 -4.907 2.538 1.00 90.88 116 TYR A C 1
ATOM 936 O O . TYR A 1 116 ? -14.880 -5.542 1.558 1.00 90.88 116 TYR A O 1
ATOM 944 N N . LEU A 1 117 ? -13.252 -4.894 2.951 1.00 94.06 117 LEU A N 1
ATOM 945 C CA . LEU A 1 117 ? -12.142 -5.621 2.336 1.00 94.06 117 LEU A CA 1
ATOM 946 C C . LEU A 1 117 ? -11.600 -6.735 3.244 1.00 94.06 117 LEU A C 1
ATOM 948 O O . LEU A 1 117 ? -10.672 -7.430 2.851 1.00 94.06 117 LEU A O 1
ATOM 952 N N . LYS A 1 118 ? -12.190 -6.930 4.432 1.00 93.25 118 LYS A N 1
ATOM 953 C CA . LYS A 1 118 ? -11.739 -7.910 5.428 1.00 93.25 118 LYS A CA 1
ATOM 954 C C . LYS A 1 118 ? -11.628 -9.322 4.851 1.00 93.25 118 LYS A C 1
ATOM 956 O O . LYS A 1 118 ? -10.692 -10.033 5.185 1.00 93.25 118 LYS A O 1
ATOM 961 N N . GLN A 1 119 ? -12.550 -9.707 3.967 1.00 93.56 119 GLN A N 1
ATOM 962 C CA . GLN A 1 119 ? -12.529 -11.027 3.331 1.00 93.56 119 GLN A CA 1
ATOM 963 C C . GLN A 1 119 ? -11.239 -11.299 2.543 1.00 93.56 119 GLN A C 1
ATOM 965 O O . GLN A 1 119 ? -10.835 -12.444 2.438 1.00 93.56 119 GLN A O 1
ATOM 970 N N . TYR A 1 120 ? -10.576 -10.263 2.019 1.00 95.75 120 TYR A N 1
ATOM 971 C CA . TYR A 1 120 ? -9.354 -10.422 1.233 1.00 95.75 120 TYR A CA 1
ATOM 972 C C . TYR A 1 120 ? -8.109 -10.636 2.097 1.00 95.75 120 TYR A C 1
ATOM 974 O O . TYR A 1 120 ? -7.108 -11.120 1.592 1.00 95.75 120 TYR A O 1
ATOM 982 N N . MET A 1 121 ? -8.158 -10.325 3.397 1.00 94.56 121 MET A N 1
ATOM 983 C CA . MET A 1 121 ? -7.009 -10.511 4.296 1.00 94.56 121 MET A CA 1
ATOM 984 C C . MET A 1 121 ? -6.631 -11.989 4.468 1.00 94.56 121 MET A C 1
ATOM 986 O O . MET A 1 121 ? -5.492 -12.298 4.790 1.00 94.56 121 MET A O 1
ATOM 990 N N . THR A 1 122 ? -7.567 -12.905 4.218 1.00 94.00 122 THR A N 1
ATOM 991 C CA . THR A 1 122 ? -7.368 -14.356 4.346 1.00 94.00 122 THR A CA 1
ATOM 992 C C . THR A 1 122 ? -7.206 -15.065 3.000 1.00 94.00 122 THR A C 1
ATOM 994 O O . THR A 1 122 ? -7.208 -16.288 2.968 1.00 94.00 122 THR A O 1
ATOM 997 N N . ILE A 1 123 ? -7.137 -14.318 1.895 1.00 95.81 123 ILE A N 1
ATOM 998 C CA . ILE A 1 123 ? -7.051 -14.850 0.526 1.00 95.81 123 ILE A CA 1
ATOM 999 C C . ILE A 1 123 ? -5.631 -14.626 0.007 1.00 95.81 123 ILE A C 1
ATOM 1001 O O . ILE A 1 123 ? -4.969 -13.667 0.414 1.00 95.81 123 ILE A O 1
ATOM 1005 N N . GLU A 1 124 ? -5.141 -15.494 -0.871 1.00 96.62 124 GLU A N 1
ATOM 1006 C CA . GLU A 1 124 ? -3.825 -15.300 -1.477 1.00 96.62 124 GLU A CA 1
ATOM 1007 C C . GLU A 1 124 ? -3.824 -14.138 -2.485 1.00 96.62 124 GLU A C 1
ATOM 1009 O O . GLU A 1 124 ? -4.824 -13.911 -3.172 1.00 96.62 124 GLU A O 1
ATOM 1014 N N . PRO A 1 125 ? -2.734 -13.356 -2.602 1.00 97.38 125 PRO A N 1
ATOM 1015 C CA . PRO A 1 125 ? -2.732 -12.136 -3.409 1.00 97.38 125 PRO A CA 1
ATOM 1016 C C . PRO A 1 125 ? -3.167 -12.353 -4.866 1.00 97.38 125 PRO A C 1
ATOM 1018 O O . PRO A 1 125 ? -4.033 -11.621 -5.358 1.00 97.38 125 PRO A O 1
ATOM 1021 N N . LYS A 1 126 ? -2.649 -13.386 -5.546 1.00 95.88 126 LYS A N 1
ATOM 1022 C CA . LYS A 1 126 ? -3.013 -13.689 -6.943 1.00 95.88 126 LYS A CA 1
ATOM 1023 C C . LYS A 1 126 ? -4.507 -14.027 -7.081 1.00 95.88 126 LYS A C 1
ATOM 1025 O O . LYS A 1 126 ? -5.155 -13.597 -8.038 1.00 95.88 126 LYS A O 1
ATOM 1030 N N . GLU A 1 127 ? -5.094 -14.686 -6.081 1.00 97.38 127 GLU A N 1
ATOM 1031 C CA . GLU A 1 127 ? -6.534 -14.970 -6.015 1.00 97.38 127 GLU A CA 1
ATOM 1032 C C . GLU A 1 127 ? -7.380 -13.717 -5.734 1.00 97.38 127 GLU A C 1
ATOM 1034 O O . GLU A 1 127 ? -8.479 -13.581 -6.279 1.00 97.38 127 GLU A O 1
ATOM 1039 N N . ILE A 1 128 ? -6.886 -12.758 -4.939 1.00 97.81 128 ILE A N 1
ATOM 1040 C CA . ILE A 1 128 ? -7.550 -11.452 -4.749 1.00 97.81 128 ILE A CA 1
ATOM 1041 C C . ILE A 1 128 ? -7.717 -10.756 -6.102 1.00 97.81 128 ILE A C 1
ATOM 1043 O O . ILE A 1 128 ? -8.807 -10.277 -6.426 1.00 97.81 128 ILE A O 1
ATOM 1047 N N . TYR A 1 129 ? -6.653 -10.721 -6.907 1.00 97.62 129 TYR A N 1
ATOM 1048 C CA . TYR A 1 129 ? -6.698 -10.120 -8.237 1.00 97.62 129 TYR A CA 1
ATOM 1049 C C . TYR A 1 129 ? -7.697 -10.837 -9.149 1.00 97.62 129 TYR A C 1
ATOM 1051 O O . TYR A 1 129 ? -8.612 -10.197 -9.676 1.00 97.62 129 TYR A O 1
ATOM 1059 N N . ALA A 1 130 ? -7.578 -12.162 -9.272 1.00 97.00 130 ALA A N 1
ATOM 1060 C CA . ALA A 1 130 ? -8.450 -12.962 -10.128 1.00 97.00 130 ALA A CA 1
ATOM 1061 C C . ALA A 1 130 ? -9.928 -12.859 -9.712 1.00 97.00 130 ALA A C 1
ATOM 1063 O O . ALA A 1 130 ? -10.804 -12.648 -10.553 1.00 97.00 130 ALA A O 1
ATOM 1064 N N . SER A 1 131 ? -10.218 -12.953 -8.411 1.00 95.88 131 SER A N 1
ATOM 1065 C CA . SER A 1 131 ? -11.585 -12.881 -7.883 1.00 95.88 131 SER A CA 1
ATOM 1066 C C . SER A 1 131 ? -12.234 -11.524 -8.136 1.00 95.88 131 SER A C 1
ATOM 1068 O O . SER A 1 131 ? -13.401 -11.474 -8.525 1.00 95.88 131 SER A O 1
ATOM 1070 N N . ILE A 1 132 ? -11.504 -10.419 -7.967 1.00 95.81 132 ILE A N 1
ATOM 1071 C CA . ILE A 1 132 ? -12.041 -9.084 -8.241 1.00 95.81 132 ILE A CA 1
ATOM 1072 C C . ILE A 1 132 ? -12.254 -8.899 -9.741 1.00 95.81 132 ILE A C 1
ATOM 1074 O O . ILE A 1 132 ? -13.329 -8.450 -10.138 1.00 95.81 132 ILE A O 1
ATOM 1078 N N . LEU A 1 133 ? -11.278 -9.266 -10.573 1.00 94.06 133 LEU A N 1
ATOM 1079 C CA . LEU A 1 133 ? -11.371 -9.110 -12.024 1.00 94.06 133 LEU A CA 1
ATOM 1080 C C . LEU A 1 133 ? -12.573 -9.880 -12.599 1.00 94.06 133 LEU A C 1
ATOM 1082 O O . LEU A 1 133 ? -13.382 -9.297 -13.320 1.00 94.06 133 LEU A O 1
ATOM 1086 N N . ASN A 1 134 ? -12.744 -11.143 -12.199 1.00 93.62 134 ASN A N 1
ATOM 1087 C CA . ASN A 1 134 ? -13.803 -12.020 -12.711 1.00 93.62 134 ASN A CA 1
ATOM 1088 C C . ASN A 1 134 ? -15.209 -11.642 -12.222 1.00 93.62 134 ASN A C 1
ATOM 1090 O O . ASN A 1 134 ? -16.183 -11.862 -12.936 1.00 93.62 134 ASN A O 1
ATOM 1094 N N . ASN A 1 135 ? -15.332 -11.062 -11.023 1.00 92.50 135 ASN A N 1
ATOM 1095 C CA . ASN A 1 135 ? -16.628 -10.722 -10.419 1.00 92.50 135 ASN A CA 1
ATOM 1096 C C . ASN A 1 135 ? -16.989 -9.231 -10.536 1.00 92.50 135 ASN A C 1
ATOM 1098 O O . ASN A 1 135 ? -17.910 -8.758 -9.866 1.00 92.50 135 ASN A O 1
ATOM 1102 N N . THR A 1 136 ? -16.261 -8.454 -11.341 1.00 91.50 136 THR A N 1
ATOM 1103 C CA . THR A 1 136 ? -16.531 -7.017 -11.463 1.00 91.50 136 THR A CA 1
ATOM 1104 C C . THR A 1 136 ? -17.810 -6.753 -12.255 1.00 91.50 136 THR A C 1
ATOM 1106 O O . THR A 1 136 ? -17.852 -6.916 -13.471 1.00 91.50 136 THR A O 1
ATOM 1109 N N . ASP A 1 137 ? -18.826 -6.224 -11.573 1.00 92.62 137 ASP A N 1
ATOM 1110 C CA . ASP A 1 137 ? -19.978 -5.583 -12.206 1.00 92.62 137 ASP A CA 1
ATOM 1111 C C . ASP A 1 137 ? -19.775 -4.062 -12.256 1.00 92.62 137 ASP A C 1
ATOM 1113 O O . ASP A 1 137 ? -19.797 -3.377 -11.229 1.00 92.62 137 ASP A O 1
ATOM 1117 N N . LEU A 1 138 ? -19.623 -3.521 -13.471 1.00 91.31 138 LEU A N 1
ATOM 1118 C CA . LEU A 1 138 ? -19.446 -2.087 -13.728 1.00 91.31 138 LEU A CA 1
ATOM 1119 C C . LEU A 1 138 ? -20.601 -1.224 -13.190 1.00 91.31 138 LEU A C 1
ATOM 1121 O O . LEU A 1 138 ? -20.399 -0.036 -12.928 1.00 91.31 138 LEU A O 1
ATOM 1125 N N . LYS A 1 139 ? -21.797 -1.795 -12.995 1.00 91.00 139 LYS A N 1
ATOM 1126 C CA . LYS A 1 139 ? -22.962 -1.086 -12.441 1.00 91.00 139 LYS A CA 1
ATOM 1127 C C . LYS A 1 139 ? -22.915 -0.953 -10.918 1.00 91.00 139 LYS A C 1
ATOM 1129 O O . LYS A 1 139 ? -23.566 -0.060 -10.378 1.00 91.00 139 LYS A O 1
ATOM 1134 N N . SER A 1 140 ? -22.138 -1.790 -10.230 1.00 90.00 140 SER A N 1
ATOM 1135 C CA . SER A 1 140 ? -22.065 -1.834 -8.764 1.00 90.00 140 SER A CA 1
ATOM 1136 C C . SER A 1 140 ? -20.634 -1.744 -8.224 1.00 90.00 140 SER A C 1
ATOM 1138 O O . SER A 1 140 ? -20.340 -2.255 -7.142 1.00 90.00 140 SER A O 1
ATOM 1140 N N . VAL A 1 141 ? -19.730 -1.089 -8.957 1.00 90.56 141 VAL A N 1
ATOM 1141 C CA . VAL A 1 141 ? -18.332 -0.926 -8.530 1.00 90.56 141 VAL A CA 1
ATOM 1142 C C . VAL A 1 141 ? -18.203 -0.082 -7.267 1.00 90.56 141 VAL A C 1
ATOM 1144 O O . VAL A 1 141 ? -18.984 0.837 -6.995 1.00 90.56 141 VAL A O 1
ATOM 1147 N N . THR A 1 142 ? -17.141 -0.343 -6.506 1.00 89.94 142 THR A N 1
ATOM 1148 C CA . THR A 1 142 ? -16.772 0.500 -5.369 1.00 89.94 142 THR A CA 1
ATOM 1149 C C . THR A 1 142 ? -16.527 1.933 -5.846 1.00 89.94 142 THR A C 1
ATOM 1151 O O . THR A 1 142 ? -15.689 2.180 -6.713 1.00 89.94 142 THR A O 1
ATOM 1154 N N . THR A 1 143 ? -17.238 2.902 -5.263 1.00 91.25 143 THR A N 1
ATOM 1155 C CA . THR A 1 143 ? -17.132 4.297 -5.705 1.00 91.25 143 THR A CA 1
ATOM 1156 C C . THR A 1 143 ? -15.714 4.854 -5.505 1.00 91.25 143 THR A C 1
ATOM 1158 O O . THR A 1 143 ? -15.041 4.503 -4.527 1.00 91.25 143 THR A O 1
ATOM 1161 N N . PRO A 1 144 ? -15.248 5.797 -6.348 1.00 91.06 144 PRO A N 1
ATOM 1162 C CA . PRO A 1 144 ? -13.868 6.261 -6.304 1.00 91.06 144 PRO A CA 1
ATOM 1163 C C . PRO A 1 144 ? -13.558 6.989 -4.997 1.00 91.06 144 PRO A C 1
ATOM 1165 O O . PRO A 1 144 ? -12.478 6.838 -4.439 1.00 91.06 144 PRO A O 1
ATOM 1168 N N . GLY A 1 145 ? -14.533 7.729 -4.455 1.00 90.88 145 GLY A N 1
ATOM 1169 C CA . GLY A 1 145 ? -14.394 8.384 -3.154 1.00 90.88 145 GLY A CA 1
ATOM 1170 C C . GLY A 1 145 ? -14.211 7.392 -2.001 1.00 90.88 145 GLY A C 1
ATOM 1171 O O . GLY A 1 145 ? -13.472 7.682 -1.060 1.00 90.88 145 GLY A O 1
ATOM 1172 N N . LYS A 1 146 ? -14.840 6.211 -2.076 1.00 91.25 146 LYS A N 1
ATOM 1173 C CA . LYS A 1 146 ? -14.674 5.145 -1.080 1.00 91.25 146 LYS A CA 1
ATOM 1174 C C . LYS A 1 146 ? -13.302 4.480 -1.214 1.00 91.25 146 LYS A C 1
ATOM 1176 O O . LYS A 1 146 ? -12.619 4.369 -0.199 1.00 91.25 146 LYS A O 1
ATOM 1181 N N . LEU A 1 147 ? -12.868 4.143 -2.434 1.00 93.94 147 LEU A N 1
ATOM 1182 C CA . LEU A 1 147 ? -11.520 3.608 -2.694 1.00 93.94 147 LEU A CA 1
ATOM 1183 C C . LEU A 1 147 ? -10.428 4.578 -2.234 1.00 93.94 147 LEU A C 1
ATOM 1185 O O . LEU A 1 147 ? -9.540 4.192 -1.482 1.00 93.94 147 LEU A O 1
ATOM 1189 N N . HIS A 1 148 ? -10.548 5.858 -2.587 1.00 92.94 148 HIS A N 1
ATOM 1190 C CA . HIS A 1 148 ? -9.621 6.899 -2.147 1.00 92.94 148 HIS A CA 1
ATOM 1191 C C . HIS A 1 148 ? -9.569 7.013 -0.618 1.00 92.94 148 HIS A C 1
ATOM 1193 O O . HIS A 1 148 ? -8.500 7.133 -0.027 1.00 92.94 148 HIS A O 1
ATOM 1199 N N . SER A 1 149 ? -10.726 6.962 0.051 1.00 91.06 149 SER A N 1
ATOM 1200 C CA . SER A 1 149 ? -10.779 7.006 1.515 1.00 91.06 149 SER A CA 1
ATOM 1201 C C . SER A 1 149 ? -10.132 5.782 2.162 1.00 91.06 149 SER A C 1
ATOM 1203 O O . SER A 1 149 ? -9.510 5.934 3.210 1.00 91.06 149 SER A O 1
ATOM 1205 N N . MET A 1 150 ? -10.302 4.592 1.582 1.00 94.06 150 MET A N 1
ATOM 1206 C CA . MET A 1 150 ? -9.663 3.365 2.065 1.00 94.06 150 MET A CA 1
ATOM 1207 C C . MET A 1 150 ? -8.156 3.415 1.850 1.00 94.06 150 MET A C 1
ATOM 1209 O O . MET A 1 150 ? -7.416 3.125 2.778 1.00 94.06 150 MET A O 1
ATOM 1213 N N . LEU A 1 151 ? -7.702 3.870 0.684 1.00 95.69 151 LEU A N 1
ATOM 1214 C CA . LEU A 1 151 ? -6.283 3.998 0.365 1.00 95.69 151 LEU A CA 1
ATOM 1215 C C . LEU A 1 151 ? -5.580 5.015 1.280 1.00 95.69 151 LEU A C 1
ATOM 1217 O O . LEU A 1 151 ? -4.530 4.729 1.842 1.00 95.69 151 LEU A O 1
ATOM 1221 N N . ASN A 1 152 ? -6.217 6.160 1.542 1.00 93.25 152 ASN A N 1
ATOM 1222 C CA . ASN A 1 152 ? -5.732 7.123 2.535 1.00 93.25 152 ASN A CA 1
ATOM 1223 C C . ASN A 1 152 ? -5.774 6.580 3.966 1.00 93.25 152 ASN A C 1
ATOM 1225 O O . ASN A 1 152 ? -5.058 7.078 4.834 1.00 93.25 152 ASN A O 1
ATOM 1229 N N . LEU A 1 153 ? -6.678 5.647 4.271 1.00 93.31 153 LEU A N 1
ATOM 1230 C CA . LEU A 1 153 ? -6.687 4.972 5.564 1.00 93.31 153 LEU A CA 1
ATOM 1231 C C . LEU A 1 153 ? -5.548 3.978 5.678 1.00 93.31 153 LEU A C 1
ATOM 1233 O O . LEU A 1 153 ? -4.862 3.995 6.692 1.00 93.31 153 LEU A O 1
ATOM 1237 N N . PHE A 1 154 ? -5.315 3.210 4.621 1.00 96.81 154 PHE A N 1
ATOM 1238 C CA . PHE A 1 154 ? -4.202 2.287 4.509 1.00 96.81 154 PHE A CA 1
ATOM 1239 C C . PHE A 1 154 ? -2.870 3.016 4.707 1.00 96.81 154 PHE A C 1
ATOM 1241 O O . PHE A 1 154 ? -2.111 2.638 5.589 1.00 96.81 154 PHE A O 1
ATOM 1248 N N . ASP A 1 155 ? -2.634 4.130 4.004 1.00 95.81 155 ASP A N 1
ATOM 1249 C CA . ASP A 1 155 ? -1.364 4.866 4.115 1.00 95.81 155 ASP A CA 1
ATOM 1250 C C . ASP A 1 155 ? -1.087 5.376 5.542 1.00 95.81 155 ASP A C 1
ATOM 1252 O O . ASP A 1 155 ? 0.039 5.309 6.021 1.00 95.81 155 ASP A O 1
ATOM 1256 N N . VAL A 1 156 ? -2.121 5.826 6.258 1.00 93.69 156 VAL A N 1
ATOM 1257 C CA . VAL A 1 156 ? -1.960 6.293 7.646 1.00 93.69 156 VAL A CA 1
ATOM 1258 C C . VAL A 1 156 ? -1.791 5.131 8.625 1.00 93.69 156 VAL A C 1
ATOM 1260 O O . VAL A 1 156 ? -1.013 5.238 9.562 1.00 93.69 156 VAL A O 1
ATOM 1263 N N . VAL A 1 157 ? -2.507 4.019 8.439 1.00 95.06 157 VAL A N 1
ATOM 1264 C CA . VAL A 1 157 ? -2.315 2.814 9.269 1.00 95.06 157 VAL A CA 1
ATOM 1265 C C . VAL A 1 157 ? -0.895 2.273 9.080 1.00 95.06 157 VAL A C 1
ATOM 1267 O O . VAL A 1 157 ? -0.226 1.988 10.066 1.00 95.06 157 VAL A O 1
ATOM 1270 N N . ARG A 1 158 ? -0.403 2.236 7.836 1.00 95.75 158 ARG A N 1
ATOM 1271 C CA . ARG A 1 158 ? 0.987 1.913 7.489 1.00 95.75 158 ARG A CA 1
ATOM 1272 C C . ARG A 1 158 ? 1.982 2.826 8.211 1.00 95.75 158 ARG A C 1
ATOM 1274 O O . ARG A 1 158 ? 2.921 2.329 8.815 1.00 95.75 158 ARG A O 1
ATOM 1281 N N . GLU A 1 159 ? 1.780 4.140 8.141 1.00 95.19 159 GLU A N 1
ATOM 1282 C CA . GLU A 1 159 ? 2.684 5.137 8.732 1.00 95.19 159 GLU A CA 1
ATOM 1283 C C . GLU A 1 159 ? 2.793 5.012 10.258 1.00 95.19 159 GLU A C 1
ATOM 1285 O O . GLU A 1 159 ? 3.889 5.088 10.797 1.00 95.19 159 GLU A O 1
ATOM 1290 N N . TYR A 1 160 ? 1.670 4.813 10.954 1.00 94.50 160 TYR A N 1
ATOM 1291 C CA . TYR A 1 160 ? 1.650 4.812 12.422 1.00 94.50 160 TYR A CA 1
ATOM 1292 C C . TYR A 1 160 ? 1.885 3.442 13.049 1.00 94.50 160 TYR A C 1
ATOM 1294 O O . TYR A 1 160 ? 2.383 3.369 14.169 1.00 94.50 160 TYR A O 1
ATOM 1302 N N . PHE A 1 161 ? 1.475 2.369 12.374 1.00 94.62 161 PHE A N 1
ATOM 1303 C CA . PHE A 1 161 ? 1.456 1.031 12.962 1.00 94.62 161 PHE A CA 1
ATOM 1304 C C . PHE A 1 161 ? 2.357 0.038 12.239 1.00 94.62 161 PHE A C 1
ATOM 1306 O O . PHE A 1 161 ? 2.634 -1.015 12.796 1.00 94.62 161 PHE A O 1
ATOM 1313 N N . GLY A 1 162 ? 2.822 0.364 11.029 1.00 91.38 162 GLY A N 1
ATOM 1314 C CA . GLY A 1 162 ? 3.578 -0.544 10.172 1.00 91.38 162 GLY A CA 1
ATOM 1315 C C . GLY A 1 162 ? 4.761 -1.206 10.870 1.00 91.38 162 GLY A C 1
ATOM 1316 O O . GLY A 1 162 ? 4.831 -2.427 10.891 1.00 91.38 162 GLY A O 1
ATOM 1317 N N . GLY A 1 163 ? 5.633 -0.417 11.502 1.00 90.44 163 GLY A N 1
ATOM 1318 C CA . GLY A 1 163 ? 6.833 -0.931 12.174 1.00 90.44 163 GLY A CA 1
ATOM 1319 C C . GLY A 1 163 ? 6.576 -1.757 13.442 1.00 90.44 163 GLY A C 1
ATOM 1320 O O . GLY A 1 163 ? 7.515 -2.313 13.995 1.00 90.44 163 GLY A O 1
ATOM 1321 N N . TYR A 1 164 ? 5.327 -1.836 13.915 1.00 88.75 164 TYR A N 1
ATOM 1322 C CA . TYR A 1 164 ? 4.945 -2.611 15.102 1.00 88.75 164 TYR A CA 1
ATOM 1323 C C . TYR A 1 164 ? 4.188 -3.902 14.761 1.00 88.75 164 TYR A C 1
ATOM 1325 O O . TYR A 1 164 ? 3.947 -4.717 15.651 1.00 88.75 164 TYR A O 1
ATOM 1333 N N . MET A 1 165 ? 3.759 -4.078 13.507 1.00 94.56 165 MET A N 1
ATOM 1334 C CA . MET A 1 165 ? 3.083 -5.303 13.073 1.00 94.56 165 MET A CA 1
ATOM 1335 C C . MET A 1 165 ? 4.115 -6.412 12.897 1.00 94.56 165 MET A C 1
ATOM 1337 O O . MET A 1 165 ? 5.140 -6.185 12.256 1.00 94.56 165 MET A O 1
ATOM 1341 N N . LYS A 1 166 ? 3.834 -7.619 13.397 1.00 94.25 166 LYS A N 1
ATOM 1342 C CA . LYS A 1 166 ? 4.619 -8.789 12.990 1.00 94.25 166 LYS A CA 1
ATOM 1343 C C . LYS A 1 166 ? 4.282 -9.157 11.550 1.00 94.25 166 LYS A C 1
ATOM 1345 O O . LYS A 1 166 ? 3.219 -8.797 11.035 1.00 94.25 166 LYS A O 1
ATOM 1350 N N . ASP A 1 167 ? 5.155 -9.949 10.940 1.00 93.88 167 ASP A N 1
ATOM 1351 C CA . ASP A 1 167 ? 5.090 -10.325 9.525 1.00 93.88 167 ASP A CA 1
ATOM 1352 C C . ASP A 1 167 ? 3.720 -10.860 9.097 1.00 93.88 167 ASP A C 1
ATOM 1354 O O . ASP A 1 167 ? 3.204 -10.475 8.049 1.00 93.88 167 ASP A O 1
ATOM 1358 N N . GLN A 1 168 ? 3.082 -11.685 9.936 1.00 94.81 168 GLN A N 1
ATOM 1359 C CA . GLN A 1 168 ? 1.757 -12.228 9.641 1.00 94.81 168 GLN A CA 1
ATOM 1360 C C . GLN A 1 168 ? 0.703 -11.120 9.490 1.00 94.81 168 GLN A C 1
ATOM 1362 O O . GLN A 1 168 ? 0.006 -11.064 8.476 1.00 94.81 168 GLN A O 1
ATOM 1367 N N . LEU A 1 169 ? 0.578 -10.227 10.479 1.00 96.56 169 LEU A N 1
ATOM 1368 C CA . LEU A 1 169 ? -0.410 -9.148 10.422 1.00 96.56 169 LEU A CA 1
ATOM 1369 C C . LEU A 1 169 ? -0.062 -8.132 9.330 1.00 96.56 169 LEU A C 1
ATOM 1371 O O . LEU A 1 169 ? -0.965 -7.604 8.680 1.00 96.56 169 LEU A O 1
ATOM 1375 N N . LEU A 1 170 ? 1.228 -7.869 9.116 1.00 96.81 170 LEU A N 1
ATOM 1376 C CA . LEU A 1 170 ? 1.702 -6.969 8.071 1.00 96.81 170 LEU A CA 1
ATOM 1377 C C . LEU A 1 170 ? 1.327 -7.488 6.673 1.00 96.81 170 LEU A C 1
ATOM 1379 O O . LEU A 1 170 ? 0.764 -6.735 5.874 1.00 96.81 170 LEU A O 1
ATOM 1383 N N . SER A 1 171 ? 1.543 -8.780 6.416 1.00 96.44 171 SER A N 1
ATOM 1384 C CA . SER A 1 171 ? 1.145 -9.438 5.166 1.00 96.44 171 SER A CA 1
ATOM 1385 C C . SER A 1 171 ? -0.378 -9.428 4.979 1.00 96.44 171 SER A C 1
ATOM 1387 O O . SER A 1 171 ? -0.884 -9.006 3.934 1.00 96.44 171 SER A O 1
ATOM 1389 N N . GLU A 1 172 ? -1.150 -9.774 6.020 1.00 96.75 172 GLU A N 1
ATOM 1390 C CA . GLU A 1 172 ? -2.619 -9.660 6.000 1.00 96.75 172 GLU A CA 1
ATOM 1391 C C . GLU A 1 172 ? -3.083 -8.224 5.706 1.00 96.75 172 GLU A C 1
ATOM 1393 O O . GLU A 1 172 ? -4.061 -7.998 4.987 1.00 96.75 172 GLU A O 1
ATOM 1398 N N . PHE A 1 173 ? -2.382 -7.230 6.251 1.00 97.69 173 PHE A N 1
ATOM 1399 C CA . PHE A 1 173 ? -2.678 -5.824 6.030 1.00 97.69 173 PHE A CA 1
ATOM 1400 C C . PHE A 1 173 ? -2.393 -5.404 4.579 1.00 97.69 173 PHE A C 1
ATOM 1402 O O . PHE A 1 173 ? -3.227 -4.721 3.979 1.00 97.69 173 PHE A O 1
ATOM 1409 N N . PHE A 1 174 ? -1.290 -5.846 3.965 1.00 98.31 174 PHE A N 1
ATOM 1410 C CA . PHE A 1 174 ? -0.967 -5.543 2.560 1.00 98.31 174 PHE A CA 1
ATOM 1411 C C . PHE A 1 174 ? -2.000 -6.102 1.575 1.00 98.31 174 PHE A C 1
ATOM 1413 O O . PHE A 1 174 ? -2.308 -5.448 0.574 1.00 98.31 174 PHE A O 1
ATOM 1420 N N . LYS A 1 175 ? -2.658 -7.220 1.901 1.00 98.38 175 LYS A N 1
ATOM 1421 C CA . LYS A 1 175 ? -3.774 -7.766 1.103 1.00 98.38 175 LYS A CA 1
ATOM 1422 C C . LYS A 1 175 ? -4.927 -6.772 0.904 1.00 98.38 175 LYS A C 1
ATOM 1424 O O . LYS A 1 175 ? -5.577 -6.773 -0.144 1.00 98.38 175 LYS A O 1
ATOM 1429 N N . ILE A 1 176 ? -5.129 -5.829 1.831 1.00 98.25 176 ILE A N 1
ATOM 1430 C CA . ILE A 1 176 ? -6.079 -4.714 1.655 1.00 98.25 176 ILE A CA 1
ATOM 1431 C C . ILE A 1 176 ? -5.638 -3.789 0.513 1.00 98.25 176 ILE A C 1
ATOM 1433 O O . ILE A 1 176 ? -6.470 -3.362 -0.292 1.00 98.25 176 ILE A O 1
ATOM 1437 N N . PHE A 1 177 ? -4.345 -3.471 0.427 1.00 98.62 177 PHE A N 1
ATOM 1438 C CA . PHE A 1 177 ? -3.795 -2.637 -0.640 1.00 98.62 177 PHE A CA 1
ATOM 1439 C C . PHE A 1 177 ? -3.938 -3.312 -2.006 1.00 98.62 177 PHE A C 1
ATOM 1441 O O . PHE A 1 177 ? -4.412 -2.671 -2.948 1.00 98.62 177 PHE A O 1
ATOM 1448 N N . TYR A 1 178 ? -3.646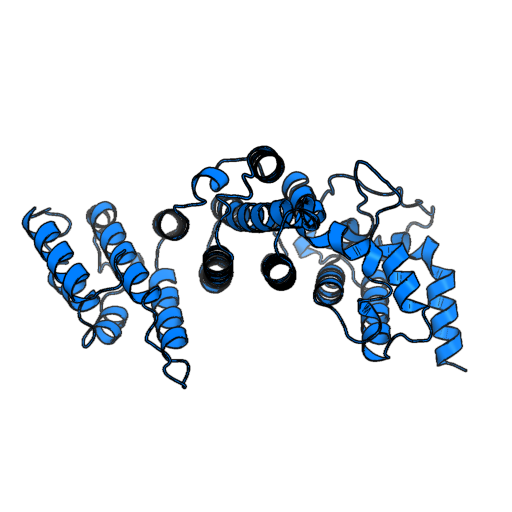 -4.611 -2.102 1.00 98.56 178 TYR A N 1
ATOM 1449 C CA . TYR A 1 178 ? -3.832 -5.389 -3.334 1.00 98.56 178 TYR A CA 1
ATOM 1450 C C . TYR A 1 178 ? -5.297 -5.448 -3.770 1.00 98.56 178 TYR A C 1
ATOM 1452 O O . TYR A 1 178 ? -5.596 -5.275 -4.955 1.00 98.56 178 TYR A O 1
ATOM 1460 N N . ALA A 1 179 ? -6.231 -5.586 -2.825 1.00 98.12 179 ALA A N 1
ATOM 1461 C CA . ALA A 1 179 ? -7.660 -5.542 -3.123 1.00 98.12 179 ALA A CA 1
ATOM 1462 C C . ALA A 1 179 ? -8.098 -4.170 -3.668 1.00 98.12 179 ALA A C 1
ATOM 1464 O O . ALA A 1 179 ? -8.859 -4.101 -4.638 1.00 98.12 179 ALA A O 1
ATOM 1465 N N . ILE A 1 180 ? -7.605 -3.063 -3.094 1.00 97.94 180 ILE A N 1
ATOM 1466 C CA . ILE A 1 180 ? -7.878 -1.706 -3.608 1.00 97.94 180 ILE A CA 1
ATOM 1467 C C . ILE A 1 180 ? -7.313 -1.548 -5.024 1.00 97.94 180 ILE A C 1
ATOM 1469 O O . ILE A 1 180 ? -8.011 -1.024 -5.897 1.00 97.94 180 ILE A O 1
ATOM 1473 N N . CYS A 1 181 ? -6.084 -2.020 -5.259 1.00 98.50 181 CYS A N 1
ATOM 1474 C CA . CYS A 1 181 ? -5.428 -1.940 -6.563 1.00 98.50 181 CYS A CA 1
ATOM 1475 C C . CYS A 1 181 ? -6.175 -2.735 -7.633 1.00 98.50 181 CYS A C 1
ATOM 1477 O O . CYS A 1 181 ? -6.488 -2.205 -8.699 1.00 98.50 181 CYS A O 1
ATOM 1479 N N . SER A 1 182 ? -6.579 -3.957 -7.299 1.00 98.19 182 SER A N 1
ATOM 1480 C CA . SER A 1 182 ? -7.363 -4.826 -8.179 1.00 98.19 182 SER A CA 1
ATOM 1481 C C . SER A 1 182 ? -8.734 -4.225 -8.518 1.00 98.19 182 SER A C 1
ATOM 1483 O O . SER A 1 182 ? -9.176 -4.309 -9.662 1.00 98.19 182 SER A O 1
ATOM 1485 N N . ASN A 1 183 ? -9.387 -3.533 -7.569 1.00 96.75 183 ASN A N 1
ATOM 1486 C CA . ASN A 1 183 ? -10.679 -2.872 -7.807 1.00 96.75 183 ASN A CA 1
ATOM 1487 C C . ASN A 1 183 ? -10.590 -1.808 -8.912 1.00 96.75 183 ASN A C 1
ATOM 1489 O O . ASN A 1 183 ? -11.393 -1.824 -9.844 1.00 96.75 183 ASN A O 1
ATOM 1493 N N . PHE A 1 184 ? -9.640 -0.868 -8.827 1.00 96.81 184 PHE A N 1
ATOM 1494 C CA . PHE A 1 184 ? -9.529 0.149 -9.880 1.00 96.81 184 PHE A CA 1
ATOM 1495 C C . PHE A 1 184 ? -8.901 -0.406 -11.160 1.00 96.81 184 PHE A C 1
ATOM 1497 O O . PHE A 1 184 ? -9.216 0.099 -12.238 1.00 96.81 184 PHE A O 1
ATOM 1504 N N . ALA A 1 185 ? -8.031 -1.419 -11.067 1.00 97.50 185 ALA A N 1
ATOM 1505 C CA . ALA A 1 185 ? -7.442 -2.062 -12.235 1.00 97.50 185 ALA A CA 1
ATOM 1506 C C . ALA A 1 185 ? -8.528 -2.723 -13.085 1.00 97.50 185 ALA A C 1
ATOM 1508 O O . ALA A 1 185 ? -8.601 -2.435 -14.273 1.00 97.50 185 ALA A O 1
ATOM 1509 N N . SER A 1 186 ? -9.449 -3.465 -12.466 1.00 96.50 186 SER A N 1
ATOM 1510 C CA . SER A 1 186 ? -10.577 -4.092 -13.161 1.00 96.50 186 SER A CA 1
ATOM 1511 C C . SER A 1 186 ? -11.477 -3.083 -13.898 1.00 96.50 186 SER A C 1
ATOM 1513 O O . SER A 1 186 ? -11.854 -3.283 -15.058 1.00 96.50 186 SER A O 1
ATOM 1515 N N . VAL A 1 187 ? -11.758 -1.931 -13.274 1.00 96.19 187 VAL A N 1
ATOM 1516 C CA . VAL A 1 187 ? -12.490 -0.833 -13.935 1.00 96.19 187 VAL A CA 1
ATOM 1517 C C . VAL A 1 187 ? -11.699 -0.278 -15.121 1.00 96.19 187 VAL A C 1
ATOM 1519 O O . VAL A 1 187 ? -12.272 0.007 -16.172 1.00 96.19 187 VAL A O 1
ATOM 1522 N N . LEU A 1 188 ? -10.380 -0.132 -14.975 1.00 96.06 188 LEU A N 1
ATOM 1523 C CA . LEU A 1 188 ? -9.497 0.357 -16.035 1.00 96.06 188 LEU A CA 1
ATOM 1524 C C . LEU A 1 188 ? -9.267 -0.664 -17.158 1.00 96.06 188 LEU A C 1
ATOM 1526 O O . LEU A 1 188 ? -8.970 -0.241 -18.268 1.00 96.06 188 LEU A O 1
ATOM 1530 N N . SER A 1 189 ? -9.465 -1.960 -16.929 1.00 95.06 189 SER A N 1
ATOM 1531 C CA . SER A 1 189 ? -9.481 -2.971 -17.997 1.00 95.06 189 SER A CA 1
ATOM 1532 C C . SER A 1 189 ? -10.723 -2.864 -18.891 1.00 95.06 189 SER A C 1
ATOM 1534 O O . SER A 1 189 ? -10.762 -3.440 -19.971 1.00 95.06 189 SER A O 1
ATOM 1536 N N . ASN A 1 190 ? -11.732 -2.091 -18.475 1.00 94.00 190 ASN A N 1
ATOM 1537 C CA . ASN A 1 190 ? -12.982 -1.873 -19.203 1.00 94.00 190 ASN A CA 1
ATOM 1538 C C . ASN A 1 190 ? -13.172 -0.397 -19.604 1.00 94.00 190 ASN A C 1
ATOM 1540 O O . ASN A 1 190 ? -14.297 0.106 -19.579 1.00 94.00 190 ASN A O 1
ATOM 1544 N N . ILE A 1 191 ? -12.092 0.316 -19.959 1.00 93.50 191 ILE A N 1
ATOM 1545 C CA . ILE A 1 191 ? -12.138 1.764 -20.247 1.00 93.50 191 ILE A CA 1
ATOM 1546 C C . ILE A 1 191 ? -13.221 2.173 -21.256 1.00 93.50 191 ILE A C 1
ATOM 1548 O O . ILE A 1 191 ? -13.827 3.224 -21.070 1.00 93.50 191 ILE A O 1
ATOM 1552 N N . ASP A 1 192 ? -13.507 1.348 -22.266 1.00 94.94 192 ASP A N 1
ATOM 1553 C CA . ASP A 1 192 ? -14.476 1.666 -23.326 1.00 94.94 192 ASP A CA 1
ATOM 1554 C C . ASP A 1 192 ? -15.931 1.648 -22.834 1.00 94.94 192 ASP A C 1
ATOM 1556 O O . ASP A 1 192 ? -16.818 2.241 -23.444 1.00 94.94 192 ASP A O 1
ATOM 1560 N N . LYS A 1 193 ? -16.184 0.981 -21.704 1.00 94.25 193 LYS A N 1
ATOM 1561 C CA . LYS A 1 193 ? -17.512 0.838 -21.086 1.00 94.25 193 LYS A CA 1
ATOM 1562 C C . LYS A 1 193 ? -17.716 1.792 -19.908 1.00 94.25 193 LYS A C 1
ATOM 1564 O O . LYS A 1 193 ? -18.773 1.775 -19.278 1.00 94.25 193 LYS A O 1
ATOM 1569 N N . VAL A 1 194 ? -16.709 2.597 -19.570 1.00 93.81 194 VAL A N 1
ATOM 1570 C CA . VAL A 1 194 ? -16.683 3.429 -18.365 1.00 93.81 194 VAL A CA 1
ATOM 1571 C C . VAL A 1 194 ? -16.602 4.900 -18.752 1.00 93.81 194 VAL A C 1
ATOM 1573 O O . VAL A 1 194 ? -15.808 5.309 -19.593 1.00 93.81 194 VAL A O 1
ATOM 1576 N N . HIS A 1 195 ? -17.404 5.735 -18.093 1.00 93.00 195 HIS A N 1
ATOM 1577 C CA . HIS A 1 195 ? -17.399 7.172 -18.346 1.00 93.00 195 HIS A CA 1
ATOM 1578 C C . HIS A 1 195 ? -16.001 7.785 -18.133 1.00 93.00 195 HIS A C 1
ATOM 1580 O O . HIS A 1 195 ? -15.347 7.536 -17.115 1.00 93.00 195 HIS A O 1
ATOM 1586 N N . VAL A 1 196 ? -15.572 8.665 -19.045 1.00 94.06 196 VAL A N 1
ATOM 1587 C CA . VAL A 1 196 ? -14.214 9.249 -19.095 1.00 94.06 196 VAL A CA 1
ATOM 1588 C C . VAL A 1 196 ? -13.781 9.875 -17.763 1.00 94.06 196 VAL A C 1
ATOM 1590 O O . VAL A 1 196 ? -12.648 9.686 -17.314 1.00 94.06 196 VAL A O 1
ATOM 1593 N N . SER A 1 197 ? -14.686 10.579 -17.076 1.00 92.31 197 SER A N 1
ATOM 1594 C CA . SER A 1 197 ? -14.391 11.157 -15.755 1.00 92.31 197 SER A CA 1
ATOM 1595 C C . SER A 1 197 ? -14.032 10.097 -14.710 1.00 92.31 197 SER A C 1
ATOM 1597 O O . SER A 1 197 ? -13.157 10.335 -13.883 1.00 92.31 197 SER A O 1
ATOM 1599 N N . TYR A 1 198 ? -14.664 8.922 -14.752 1.00 92.25 198 TYR A N 1
ATOM 1600 C CA . TYR A 1 198 ? -14.361 7.814 -13.845 1.00 92.25 198 TYR A CA 1
ATOM 1601 C C . TYR A 1 198 ? -12.991 7.212 -14.162 1.00 92.25 198 TYR A C 1
ATOM 1603 O O . TYR A 1 198 ? -12.188 7.018 -13.251 1.00 92.25 198 TYR A O 1
ATOM 1611 N N . VAL A 1 199 ? -12.679 7.019 -15.451 1.00 95.44 199 VAL A N 1
ATOM 1612 C CA . VAL A 1 199 ? -11.355 6.564 -15.914 1.00 95.44 199 VAL A CA 1
ATOM 1613 C C . VAL A 1 199 ? -10.253 7.491 -15.396 1.00 95.44 199 VAL A C 1
ATOM 1615 O O . VAL A 1 199 ? -9.248 7.020 -14.864 1.00 95.44 199 VAL A O 1
ATOM 1618 N N . LYS A 1 200 ? -10.449 8.814 -15.481 1.00 96.00 200 LYS A N 1
ATOM 1619 C CA . LYS A 1 200 ? -9.495 9.802 -14.951 1.00 96.00 200 LYS A CA 1
ATOM 1620 C C . LYS A 1 200 ? -9.269 9.630 -13.447 1.00 96.00 200 LYS A C 1
ATOM 1622 O O . LYS A 1 200 ? -8.125 9.648 -12.999 1.00 96.00 200 LYS A O 1
ATOM 1627 N N . VAL A 1 201 ? -10.334 9.436 -12.667 1.00 95.81 201 VAL A N 1
ATOM 1628 C CA . VAL A 1 201 ? -10.208 9.240 -11.214 1.00 95.81 201 VAL A CA 1
ATOM 1629 C C . VAL A 1 201 ? -9.515 7.914 -10.883 1.00 95.81 201 VAL A C 1
ATOM 1631 O O . VAL A 1 201 ? -8.661 7.895 -10.000 1.00 95.81 201 VAL A O 1
ATOM 1634 N N . MET A 1 202 ? -9.801 6.831 -11.609 1.00 96.81 202 MET A N 1
ATOM 1635 C CA . MET A 1 202 ? -9.122 5.544 -11.405 1.00 96.81 202 MET A CA 1
ATOM 1636 C C . MET A 1 202 ? -7.630 5.610 -11.765 1.00 96.81 202 MET A C 1
ATOM 1638 O O . MET A 1 202 ? -6.801 5.067 -11.040 1.00 96.81 202 MET A O 1
ATOM 1642 N N . LYS A 1 203 ? -7.255 6.344 -12.822 1.00 97.00 203 LYS A N 1
ATOM 1643 C CA . LYS A 1 203 ? -5.839 6.617 -13.133 1.00 97.00 203 LYS A CA 1
ATOM 1644 C C . LYS A 1 203 ? -5.149 7.402 -12.014 1.00 97.00 203 LYS A C 1
ATOM 1646 O O . LYS A 1 203 ? -4.032 7.061 -11.642 1.00 97.00 203 LYS A O 1
ATOM 1651 N N . ASN A 1 204 ? -5.821 8.399 -11.434 1.00 96.94 204 ASN A N 1
ATOM 1652 C CA . ASN A 1 204 ? -5.284 9.134 -10.285 1.00 96.94 204 ASN A CA 1
ATOM 1653 C C . ASN A 1 204 ? -5.105 8.230 -9.055 1.00 96.94 204 ASN A C 1
ATOM 1655 O O . ASN A 1 204 ? -4.105 8.358 -8.353 1.00 96.94 204 ASN A O 1
ATOM 1659 N N . LEU A 1 205 ? -6.043 7.305 -8.811 1.00 97.62 205 LEU A N 1
ATOM 1660 C CA . LEU A 1 205 ? -5.908 6.291 -7.761 1.00 97.62 205 LEU A CA 1
ATOM 1661 C C . LEU A 1 205 ? -4.697 5.389 -8.005 1.00 97.62 205 LEU A C 1
ATOM 1663 O O . LEU A 1 205 ? -3.930 5.183 -7.072 1.00 97.62 205 LEU A O 1
ATOM 1667 N N . ARG A 1 206 ? -4.457 4.945 -9.248 1.00 98.25 206 ARG A N 1
ATOM 1668 C CA . ARG A 1 206 ? -3.238 4.197 -9.595 1.00 98.25 206 ARG A CA 1
ATOM 1669 C C . ARG A 1 206 ? -1.973 4.993 -9.268 1.00 98.25 206 ARG A C 1
ATOM 1671 O O . ARG A 1 206 ? -1.078 4.459 -8.622 1.00 98.25 206 ARG A O 1
ATOM 1678 N N . THR A 1 207 ? -1.902 6.268 -9.650 1.00 97.69 207 THR A N 1
ATOM 1679 C CA . THR A 1 207 ? -0.743 7.131 -9.344 1.00 97.69 207 THR A CA 1
ATOM 1680 C C . THR A 1 207 ? -0.514 7.284 -7.835 1.00 97.69 207 THR A C 1
ATOM 1682 O O . THR A 1 207 ? 0.629 7.243 -7.371 1.00 97.69 207 THR A O 1
ATOM 1685 N N . LEU A 1 208 ? -1.589 7.433 -7.054 1.00 98.31 208 LEU A N 1
ATOM 1686 C CA . LEU A 1 208 ? -1.513 7.478 -5.592 1.00 98.31 208 LEU A CA 1
ATOM 1687 C C . LEU A 1 208 ? -1.042 6.135 -5.013 1.00 98.31 208 LEU A C 1
ATOM 1689 O O . LEU A 1 208 ? -0.156 6.127 -4.162 1.00 98.31 208 LEU A O 1
ATOM 1693 N N . SER A 1 209 ? -1.566 5.011 -5.511 1.00 98.75 209 SER A N 1
ATOM 1694 C CA . SER A 1 209 ? -1.133 3.669 -5.112 1.00 98.75 209 SER A CA 1
ATOM 1695 C C . SER A 1 209 ? 0.338 3.418 -5.418 1.00 98.75 209 SER A C 1
ATOM 1697 O O . SER A 1 209 ? 1.025 2.886 -4.562 1.00 98.75 209 SER A O 1
ATOM 1699 N N . ILE A 1 210 ? 0.858 3.857 -6.569 1.00 98.75 210 ILE A N 1
ATOM 1700 C CA . ILE A 1 210 ? 2.295 3.761 -6.890 1.00 98.75 210 ILE A CA 1
ATOM 1701 C C . ILE A 1 210 ? 3.136 4.559 -5.893 1.00 98.75 210 ILE A C 1
ATOM 1703 O O . ILE A 1 210 ? 4.185 4.100 -5.451 1.00 98.75 210 ILE A O 1
ATOM 1707 N N . SER A 1 211 ? 2.662 5.743 -5.503 1.00 98.56 211 SER A N 1
ATOM 1708 C CA . SER A 1 211 ? 3.360 6.562 -4.508 1.00 98.56 211 SER A CA 1
ATOM 1709 C C . SER A 1 211 ? 3.382 5.873 -3.140 1.00 98.56 211 SER A C 1
ATOM 1711 O O . SER A 1 211 ? 4.411 5.877 -2.478 1.00 98.56 211 SER A O 1
ATOM 1713 N N . ILE A 1 212 ? 2.268 5.258 -2.725 1.00 98.69 212 ILE A N 1
ATOM 1714 C CA . ILE A 1 212 ? 2.184 4.476 -1.480 1.00 98.69 212 ILE A CA 1
ATOM 1715 C C . ILE A 1 212 ? 3.050 3.219 -1.566 1.00 98.69 212 ILE A C 1
ATOM 1717 O O . ILE A 1 212 ? 3.739 2.919 -0.601 1.00 98.69 212 ILE A O 1
ATOM 1721 N N . LEU A 1 213 ? 3.063 2.534 -2.711 1.00 98.81 213 LEU A N 1
ATOM 1722 C CA . LEU A 1 213 ? 3.906 1.369 -2.958 1.00 98.81 213 LEU A CA 1
ATOM 1723 C C . LEU A 1 213 ? 5.385 1.708 -2.769 1.00 98.81 213 LEU A C 1
ATOM 1725 O O . LEU A 1 213 ? 6.085 0.967 -2.093 1.00 98.81 213 LEU A O 1
ATOM 1729 N N . GLY A 1 214 ? 5.835 2.860 -3.276 1.00 98.56 214 GLY A N 1
ATOM 1730 C CA . GLY A 1 214 ? 7.189 3.351 -3.014 1.00 98.56 214 GLY A CA 1
ATOM 1731 C C . GLY A 1 214 ? 7.476 3.453 -1.517 1.00 98.56 214 GLY A C 1
ATOM 1732 O O . GLY A 1 214 ? 8.476 2.926 -1.050 1.00 98.56 214 GLY A O 1
ATOM 1733 N N . LYS A 1 215 ? 6.545 4.022 -0.740 1.00 98.31 215 LYS A N 1
ATOM 1734 C CA . LYS A 1 215 ? 6.682 4.083 0.722 1.00 98.31 215 LYS A CA 1
ATOM 1735 C C . LYS A 1 215 ? 6.580 2.720 1.422 1.00 98.31 215 LYS A C 1
ATOM 1737 O O . LYS A 1 215 ? 6.920 2.643 2.597 1.00 98.31 215 LYS A O 1
ATOM 1742 N N . LEU A 1 216 ? 6.021 1.687 0.785 1.00 98.25 216 LEU A N 1
ATOM 1743 C CA . LEU A 1 216 ? 6.025 0.325 1.326 1.00 98.25 216 LEU A CA 1
ATOM 1744 C C . LEU A 1 216 ? 7.411 -0.296 1.152 1.00 98.25 216 LEU A C 1
ATOM 1746 O O . LEU A 1 216 ? 7.976 -0.769 2.127 1.00 98.25 216 LEU A O 1
ATOM 1750 N N . PHE A 1 217 ? 7.977 -0.229 -0.054 1.00 97.94 217 PHE A N 1
ATOM 1751 C CA . PHE A 1 217 ? 9.331 -0.725 -0.321 1.00 97.94 217 PHE A CA 1
ATOM 1752 C C . PHE A 1 217 ? 10.409 -0.001 0.497 1.00 97.94 217 PHE A C 1
ATOM 1754 O O . PHE A 1 217 ? 11.364 -0.640 0.924 1.00 97.94 217 PHE A O 1
ATOM 1761 N N . ASP A 1 218 ? 10.230 1.303 0.723 1.00 96.25 218 ASP A N 1
ATOM 1762 C CA . ASP A 1 218 ? 11.129 2.148 1.518 1.00 96.25 218 ASP A CA 1
ATOM 1763 C C . ASP A 1 218 ? 11.014 1.872 3.030 1.00 96.25 218 ASP A C 1
ATOM 1765 O O . ASP A 1 218 ? 12.011 1.710 3.715 1.00 96.25 218 ASP A O 1
ATOM 1769 N N . HIS A 1 219 ? 9.792 1.766 3.568 1.00 95.69 219 HIS A N 1
ATOM 1770 C CA . HIS A 1 219 ? 9.590 1.572 5.012 1.00 95.69 219 HIS A CA 1
ATOM 1771 C C . HIS A 1 219 ? 9.817 0.126 5.473 1.00 95.69 219 HIS A C 1
ATOM 1773 O O . HIS A 1 219 ? 10.150 -0.101 6.632 1.00 95.69 219 HIS A O 1
ATOM 1779 N N . PHE A 1 220 ? 9.597 -0.851 4.592 1.00 95.69 220 PHE A N 1
ATOM 1780 C CA . PHE A 1 220 ? 9.681 -2.275 4.909 1.00 95.69 220 PHE A CA 1
ATOM 1781 C C . PHE A 1 220 ? 10.776 -2.951 4.089 1.00 95.69 220 PHE A C 1
ATOM 1783 O O . PHE A 1 220 ? 10.537 -3.955 3.421 1.00 95.69 220 PHE A O 1
ATOM 1790 N N . GLU A 1 221 ? 11.986 -2.397 4.148 1.00 93.12 221 GLU A N 1
ATOM 1791 C CA . GLU A 1 221 ? 13.148 -2.873 3.388 1.00 93.12 221 GLU A CA 1
ATOM 1792 C C . GLU A 1 221 ? 13.467 -4.357 3.623 1.00 93.12 221 GLU A C 1
ATOM 1794 O O . GLU A 1 221 ? 13.904 -5.051 2.709 1.00 93.12 221 GLU A O 1
ATOM 1799 N N . LYS A 1 222 ? 13.167 -4.876 4.821 1.00 93.25 222 LYS A N 1
ATOM 1800 C CA . LYS A 1 222 ? 13.400 -6.276 5.215 1.00 93.25 222 LYS A CA 1
ATOM 1801 C C . LYS A 1 222 ? 12.250 -7.225 4.866 1.00 93.25 222 LYS A C 1
ATOM 1803 O O . LYS A 1 222 ? 12.419 -8.437 4.965 1.00 93.25 222 LYS A O 1
ATOM 1808 N N . TYR A 1 223 ? 11.104 -6.709 4.417 1.00 95.44 223 TYR A N 1
ATOM 1809 C CA . TYR A 1 223 ? 9.950 -7.538 4.066 1.00 95.44 223 TYR A CA 1
ATOM 1810 C C . TYR A 1 223 ? 10.254 -8.439 2.863 1.00 95.44 223 TYR A C 1
ATOM 1812 O O . TYR A 1 223 ? 10.783 -7.992 1.841 1.00 95.44 223 TYR A O 1
ATOM 1820 N N . VAL A 1 224 ? 9.914 -9.722 2.983 1.00 94.62 224 VAL A N 1
ATOM 1821 C CA . VAL A 1 224 ? 10.137 -10.724 1.935 1.00 94.62 224 VAL A CA 1
ATOM 1822 C C . VAL A 1 224 ? 8.905 -10.779 1.037 1.00 94.62 224 VAL A C 1
ATOM 1824 O O . VAL A 1 224 ? 7.950 -11.501 1.311 1.00 94.62 224 VAL A O 1
ATOM 1827 N N . TRP A 1 225 ? 8.925 -9.991 -0.037 1.00 96.88 225 TRP A N 1
ATOM 1828 C CA . TRP A 1 225 ? 7.844 -9.956 -1.023 1.00 96.88 225 TRP A CA 1
ATOM 1829 C C . TRP A 1 225 ? 7.703 -11.305 -1.732 1.00 96.88 225 TRP A C 1
ATOM 1831 O O . TRP A 1 225 ? 8.651 -11.803 -2.341 1.00 96.88 225 TRP A O 1
ATOM 1841 N N . SER A 1 226 ? 6.504 -11.876 -1.688 1.00 96.69 226 SER A N 1
ATOM 1842 C CA . SER A 1 226 ? 6.185 -13.132 -2.368 1.00 96.69 226 SER A CA 1
ATOM 1843 C C . SER A 1 226 ? 5.895 -12.931 -3.861 1.00 96.69 226 SER A C 1
ATOM 1845 O O . SER A 1 226 ? 5.517 -11.846 -4.316 1.00 96.69 226 SER A O 1
ATOM 1847 N N . LYS A 1 227 ? 6.002 -14.019 -4.635 1.00 97.75 227 LYS A N 1
ATOM 1848 C CA . LYS A 1 227 ? 5.698 -14.034 -6.078 1.00 97.75 227 LYS A CA 1
ATOM 1849 C C . LYS A 1 227 ? 4.282 -13.551 -6.379 1.00 97.75 227 LYS A C 1
ATOM 1851 O O . LYS A 1 227 ? 4.089 -12.782 -7.317 1.00 97.75 227 LYS A O 1
ATOM 1856 N N . ASP A 1 228 ? 3.314 -13.950 -5.561 1.00 97.75 228 ASP A N 1
ATOM 1857 C CA . ASP A 1 228 ? 1.912 -13.577 -5.735 1.00 97.75 228 ASP A CA 1
ATOM 1858 C C . ASP A 1 228 ? 1.672 -12.091 -5.450 1.00 97.75 228 ASP A C 1
ATOM 1860 O O . ASP A 1 228 ? 0.945 -11.431 -6.193 1.00 97.75 228 ASP A O 1
ATOM 1864 N N . GLU A 1 229 ? 2.307 -11.526 -4.420 1.00 98.38 229 GLU A N 1
ATOM 1865 C CA . GLU A 1 229 ? 2.233 -10.085 -4.140 1.00 98.38 229 GLU A CA 1
ATOM 1866 C C . GLU A 1 229 ? 2.821 -9.266 -5.287 1.00 98.38 229 GLU A C 1
ATOM 1868 O O . GLU A 1 229 ? 2.198 -8.307 -5.759 1.00 98.38 229 GLU A O 1
ATOM 1873 N N . LEU A 1 230 ? 4.003 -9.671 -5.762 1.00 98.50 230 LEU A N 1
ATOM 1874 C CA . LEU A 1 230 ? 4.660 -9.043 -6.901 1.00 98.50 230 LEU A CA 1
ATOM 1875 C C . LEU A 1 230 ? 3.789 -9.152 -8.152 1.00 98.50 230 LEU A C 1
ATOM 1877 O O . LEU A 1 230 ? 3.585 -8.143 -8.822 1.00 98.50 230 LEU A O 1
ATOM 1881 N N . PHE A 1 231 ? 3.193 -10.312 -8.426 1.00 98.38 231 PHE A N 1
ATOM 1882 C CA . PHE A 1 231 ? 2.282 -10.486 -9.557 1.00 98.38 231 PHE A CA 1
ATOM 1883 C C . PHE A 1 231 ? 1.162 -9.434 -9.541 1.00 98.38 231 PHE A C 1
ATOM 1885 O O . PHE A 1 231 ? 0.992 -8.696 -10.512 1.00 98.38 231 PHE A O 1
ATOM 1892 N N . VAL A 1 232 ? 0.459 -9.263 -8.414 1.00 98.56 232 VAL A N 1
ATOM 1893 C CA . VAL A 1 232 ? -0.626 -8.267 -8.324 1.00 98.56 232 VAL A CA 1
ATOM 1894 C C . VAL A 1 232 ? -0.110 -6.839 -8.489 1.00 98.56 232 VAL A C 1
ATOM 1896 O O . VAL A 1 232 ? -0.749 -6.026 -9.165 1.00 98.56 232 VAL A O 1
ATOM 1899 N N . ILE A 1 233 ? 1.032 -6.506 -7.880 1.00 98.69 233 ILE A N 1
ATOM 1900 C CA . ILE A 1 233 ? 1.665 -5.187 -8.025 1.00 98.69 233 ILE A CA 1
ATOM 1901 C C . ILE A 1 233 ? 1.933 -4.896 -9.503 1.00 98.69 233 ILE A C 1
ATOM 1903 O O . ILE A 1 233 ? 1.559 -3.831 -10.007 1.00 98.69 233 ILE A O 1
ATOM 1907 N N . PHE A 1 234 ? 2.550 -5.845 -10.199 1.00 98.50 234 PHE A N 1
ATOM 1908 C CA . PHE A 1 234 ? 2.942 -5.677 -11.586 1.00 98.50 234 PHE A CA 1
ATOM 1909 C C . PHE A 1 234 ? 1.728 -5.559 -12.513 1.00 98.50 234 PHE A C 1
ATOM 1911 O O . PHE A 1 234 ? 1.636 -4.569 -13.242 1.00 98.50 234 PHE A O 1
ATOM 1918 N N . GLU A 1 235 ? 0.747 -6.454 -12.391 1.00 97.88 235 GLU A N 1
ATOM 1919 C CA . GLU A 1 235 ? -0.495 -6.438 -13.179 1.00 97.88 235 GLU A CA 1
ATOM 1920 C C . GLU A 1 235 ? -1.315 -5.151 -12.985 1.00 97.88 235 GLU A C 1
ATOM 1922 O O . GLU A 1 235 ? -1.816 -4.544 -13.936 1.00 97.88 235 GLU A O 1
ATOM 1927 N N . THR A 1 236 ? -1.449 -4.677 -11.744 1.00 98.38 236 THR A N 1
ATOM 1928 C CA . THR A 1 236 ? -2.370 -3.568 -11.436 1.00 98.38 236 THR A CA 1
ATOM 1929 C C . THR A 1 236 ? -1.734 -2.177 -11.555 1.00 98.38 236 THR A C 1
ATOM 1931 O O . THR A 1 236 ? -2.427 -1.205 -11.911 1.00 98.38 236 THR A O 1
ATOM 1934 N N . LEU A 1 237 ? -0.430 -2.056 -11.269 1.00 98.56 237 LEU A N 1
ATOM 1935 C CA . LEU A 1 237 ? 0.271 -0.772 -11.127 1.00 98.56 237 LEU A CA 1
ATOM 1936 C C . LEU A 1 237 ? 1.364 -0.547 -12.175 1.00 98.56 237 LEU A C 1
ATOM 1938 O O . LEU A 1 237 ? 1.487 0.581 -12.657 1.00 98.56 237 LEU A O 1
ATOM 1942 N N . ILE A 1 238 ? 2.144 -1.576 -12.518 1.00 98.06 238 ILE A N 1
ATOM 1943 C CA . ILE A 1 238 ? 3.376 -1.426 -13.311 1.00 98.06 238 ILE A CA 1
ATOM 1944 C C . ILE A 1 238 ? 3.092 -1.624 -14.804 1.00 98.06 238 ILE A C 1
ATOM 1946 O O . ILE A 1 238 ? 3.195 -0.669 -15.579 1.00 98.06 238 ILE A O 1
ATOM 1950 N N . TRP A 1 239 ? 2.656 -2.818 -15.210 1.00 97.44 239 TRP A N 1
ATOM 1951 C CA . TRP A 1 239 ? 2.379 -3.201 -16.601 1.00 97.44 239 TRP A CA 1
ATOM 1952 C C . TRP A 1 239 ? 1.477 -2.236 -17.364 1.00 97.44 239 TRP A C 1
ATOM 1954 O O . T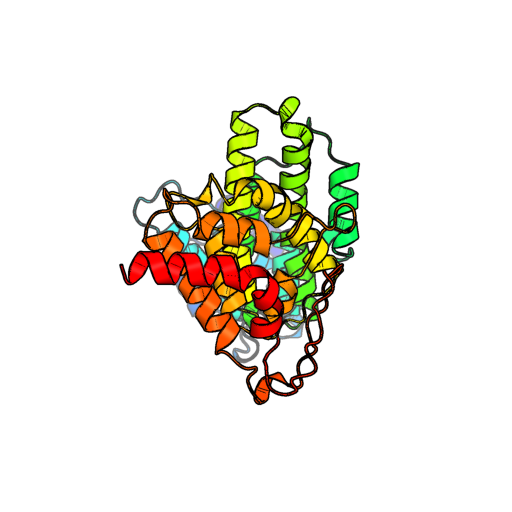RP A 1 239 ? 1.841 -1.870 -18.484 1.00 97.44 239 TRP A O 1
ATOM 1964 N N . PRO A 1 240 ? 0.391 -1.689 -16.783 1.00 96.12 240 PRO A N 1
ATOM 1965 C CA . PRO A 1 240 ? -0.449 -0.734 -17.502 1.00 96.12 240 PRO A CA 1
ATOM 1966 C C . PRO A 1 240 ? 0.266 0.569 -17.901 1.00 96.12 240 PRO A C 1
ATOM 1968 O O . PRO A 1 240 ? -0.258 1.326 -18.723 1.00 96.12 240 PRO A O 1
ATOM 1971 N N . LEU A 1 241 ? 1.418 0.875 -17.292 1.00 96.31 241 LEU A N 1
ATOM 1972 C CA . LEU A 1 241 ? 2.161 2.121 -17.485 1.00 96.31 241 LEU A CA 1
ATOM 1973 C C . LEU A 1 241 ? 3.470 1.939 -18.266 1.00 96.31 241 LEU A C 1
ATOM 1975 O O . LEU A 1 241 ? 3.897 2.878 -18.941 1.00 96.31 241 LEU A O 1
ATOM 1979 N N . ILE A 1 242 ? 4.085 0.753 -18.228 1.00 96.62 242 ILE A N 1
ATOM 1980 C CA . ILE A 1 242 ? 5.365 0.469 -18.902 1.00 96.62 242 ILE A CA 1
ATOM 1981 C C . ILE A 1 242 ? 5.358 0.819 -20.400 1.00 96.62 242 ILE A C 1
ATOM 1983 O O . ILE A 1 242 ? 6.251 1.563 -20.823 1.00 96.62 242 ILE A O 1
ATOM 1987 N N . PRO A 1 243 ? 4.352 0.421 -21.211 1.00 95.12 243 PRO A N 1
ATOM 1988 C CA . PRO A 1 243 ? 4.339 0.741 -22.642 1.00 95.12 243 PRO A CA 1
ATOM 1989 C C . PRO A 1 243 ? 4.353 2.247 -22.932 1.00 95.12 243 PRO A C 1
ATOM 1991 O O . PRO A 1 243 ? 4.783 2.681 -24.002 1.00 95.12 243 PRO A O 1
ATOM 1994 N N . ARG A 1 244 ? 3.890 3.058 -21.972 1.00 93.31 244 ARG A N 1
ATOM 1995 C CA . ARG A 1 244 ? 3.715 4.509 -22.110 1.00 93.31 244 ARG A CA 1
ATOM 1996 C C . ARG A 1 244 ? 4.830 5.334 -21.482 1.00 93.31 244 ARG A C 1
ATOM 1998 O O . ARG A 1 244 ? 4.916 6.536 -21.732 1.00 93.31 244 ARG A O 1
ATOM 2005 N N . LEU A 1 245 ? 5.710 4.694 -20.712 1.00 94.44 245 LEU A N 1
ATOM 2006 C CA . LEU A 1 245 ? 6.756 5.348 -19.930 1.00 94.44 245 LEU A CA 1
ATOM 2007 C C . LEU A 1 245 ? 7.611 6.308 -20.769 1.00 94.44 245 LEU A C 1
ATOM 2009 O O . LEU A 1 245 ? 7.855 7.440 -20.363 1.00 94.44 245 LEU A O 1
ATOM 2013 N N . HIS A 1 246 ? 8.016 5.875 -21.962 1.00 89.38 246 HIS A N 1
ATOM 2014 C CA . HIS A 1 246 ? 8.936 6.622 -22.817 1.00 89.38 246 HIS A CA 1
ATOM 2015 C C . HIS A 1 246 ? 8.364 7.912 -23.421 1.00 89.38 246 HIS A C 1
ATOM 2017 O O . HIS A 1 246 ? 9.143 8.730 -23.897 1.00 89.38 246 HIS A O 1
ATOM 2023 N N . PHE A 1 247 ? 7.041 8.114 -23.413 1.00 89.31 247 PHE A N 1
ATOM 2024 C CA . PHE A 1 247 ? 6.427 9.370 -23.863 1.00 89.31 247 PHE A CA 1
ATOM 2025 C C . PHE A 1 247 ? 5.712 10.128 -22.739 1.00 89.31 247 PHE A C 1
ATOM 2027 O O . PHE A 1 247 ? 5.776 11.354 -22.711 1.00 89.31 247 PHE A O 1
ATOM 2034 N N . GLU A 1 248 ? 5.094 9.445 -21.769 1.00 91.75 248 GLU A N 1
ATOM 2035 C CA . GLU A 1 248 ? 4.490 10.110 -20.601 1.00 91.75 248 GLU A CA 1
ATOM 2036 C C . GLU A 1 248 ? 5.556 10.618 -19.609 1.00 91.75 248 GLU A C 1
ATOM 2038 O O . GLU A 1 248 ? 5.333 11.605 -18.910 1.00 91.75 248 GLU A O 1
ATOM 2043 N N . GLY A 1 249 ? 6.732 9.981 -19.567 1.00 92.75 249 GLY A N 1
ATOM 2044 C CA . GLY A 1 249 ? 7.831 10.315 -18.656 1.00 92.75 249 GLY A CA 1
ATOM 2045 C C . GLY A 1 249 ? 8.813 11.371 -19.159 1.00 92.75 249 GLY A C 1
ATOM 2046 O O . GLY A 1 249 ? 9.751 11.693 -18.443 1.00 92.75 249 GLY A O 1
ATOM 2047 N N . VAL A 1 250 ? 8.624 11.923 -20.362 1.00 96.19 250 VAL A N 1
ATOM 2048 C CA . VAL A 1 250 ? 9.592 12.829 -21.017 1.00 96.19 250 VAL A CA 1
ATOM 2049 C C . VAL A 1 250 ? 9.744 14.152 -20.268 1.00 96.19 250 VAL A C 1
ATOM 2051 O O . VAL A 1 250 ? 10.830 14.718 -20.231 1.00 96.19 250 VAL A O 1
ATOM 2054 N N . HIS A 1 251 ? 8.673 14.659 -19.659 1.00 95.62 251 HIS A N 1
ATOM 2055 C CA . HIS A 1 251 ? 8.656 16.021 -19.121 1.00 95.62 251 HIS A CA 1
ATOM 2056 C C . HIS A 1 251 ? 9.126 16.127 -17.669 1.00 95.62 251 HIS A C 1
ATOM 2058 O O . HIS A 1 251 ? 9.817 17.080 -17.329 1.00 95.62 251 HIS A O 1
ATOM 2064 N N . ASN A 1 252 ? 8.727 15.190 -16.806 1.00 95.31 252 ASN A N 1
ATOM 2065 C CA . ASN A 1 252 ? 9.018 15.219 -15.373 1.00 95.31 252 ASN A CA 1
ATOM 2066 C C . ASN A 1 252 ? 9.070 13.793 -14.805 1.00 95.31 252 ASN A C 1
ATOM 2068 O O . ASN A 1 252 ? 8.331 12.933 -15.294 1.00 95.31 252 ASN A O 1
ATOM 2072 N N . PRO A 1 253 ? 9.853 13.543 -13.735 1.00 95.06 253 PRO A N 1
ATOM 2073 C CA . PRO A 1 253 ? 9.862 12.248 -13.065 1.00 95.06 253 PRO A CA 1
ATOM 2074 C C . PRO A 1 253 ? 8.468 11.830 -12.582 1.00 95.06 253 PRO A C 1
ATOM 2076 O O . PRO A 1 253 ? 7.886 12.443 -11.679 1.00 95.06 253 PRO A O 1
ATOM 2079 N N . THR A 1 254 ? 7.928 10.778 -13.195 1.00 96.25 254 THR A N 1
ATOM 2080 C CA . THR A 1 254 ? 6.609 10.223 -12.874 1.00 96.25 254 THR A CA 1
ATOM 2081 C C . THR A 1 254 ? 6.638 9.481 -11.538 1.00 96.25 254 THR A C 1
ATOM 2083 O O . THR A 1 254 ? 7.702 9.144 -11.022 1.00 96.25 254 THR A O 1
ATOM 2086 N N . ALA A 1 255 ? 5.464 9.182 -10.970 1.00 97.44 255 ALA A N 1
ATOM 2087 C CA . ALA A 1 255 ? 5.382 8.329 -9.780 1.00 97.44 255 ALA A CA 1
ATOM 2088 C C . ALA A 1 255 ? 6.041 6.956 -10.013 1.00 97.44 255 ALA A C 1
ATOM 2090 O O . ALA A 1 255 ? 6.688 6.432 -9.114 1.00 97.44 255 ALA A O 1
ATOM 2091 N N . LEU A 1 256 ? 5.933 6.419 -11.235 1.00 98.06 256 LEU A N 1
ATOM 2092 C CA . LEU A 1 256 ? 6.551 5.151 -11.615 1.00 98.06 256 LEU A CA 1
ATOM 2093 C C . LEU A 1 256 ? 8.085 5.234 -11.629 1.00 98.06 256 LEU A C 1
ATOM 2095 O O . LEU A 1 256 ? 8.741 4.363 -11.078 1.00 98.06 256 LEU A O 1
ATOM 2099 N N . LEU A 1 257 ? 8.663 6.308 -12.182 1.00 97.94 257 LEU A N 1
ATOM 2100 C CA . LEU A 1 257 ? 10.118 6.513 -12.144 1.00 97.94 257 LEU A CA 1
ATOM 2101 C C . LEU A 1 257 ? 10.639 6.695 -10.718 1.00 97.94 257 LEU A C 1
ATOM 2103 O O . LEU A 1 257 ? 11.699 6.182 -10.382 1.00 97.94 257 LEU A O 1
ATOM 2107 N N . LYS A 1 258 ? 9.882 7.392 -9.865 1.00 98.44 258 LYS A N 1
ATOM 2108 C CA . LYS A 1 258 ? 10.231 7.537 -8.447 1.00 98.44 258 LYS A CA 1
ATOM 2109 C C . LYS A 1 258 ? 10.205 6.194 -7.716 1.00 98.44 258 LYS A C 1
ATOM 2111 O O . LYS A 1 258 ? 11.087 5.959 -6.903 1.00 98.44 258 LYS A O 1
ATOM 2116 N N . LEU A 1 259 ? 9.243 5.319 -8.027 1.00 98.75 259 LEU A N 1
ATOM 2117 C CA . LEU A 1 259 ? 9.210 3.950 -7.505 1.00 98.75 259 LEU A CA 1
ATOM 2118 C C . LEU A 1 259 ? 10.448 3.156 -7.937 1.00 98.75 259 LEU A C 1
ATOM 2120 O O . LEU A 1 259 ? 11.091 2.544 -7.095 1.00 98.75 259 LEU A O 1
ATOM 2124 N N . PHE A 1 260 ? 10.819 3.205 -9.219 1.00 98.62 260 PHE A N 1
ATOM 2125 C CA . PHE A 1 260 ? 12.034 2.535 -9.696 1.00 98.62 260 PHE A CA 1
ATOM 2126 C C . PHE A 1 260 ? 13.287 3.073 -9.008 1.00 98.62 260 PHE A C 1
ATOM 2128 O O . PHE A 1 260 ? 14.149 2.295 -8.619 1.00 98.62 260 PHE A O 1
ATOM 2135 N N . ASN A 1 261 ? 13.355 4.383 -8.770 1.00 98.38 261 ASN A N 1
ATOM 2136 C CA . ASN A 1 261 ? 14.476 4.957 -8.040 1.00 98.38 261 ASN A CA 1
ATOM 2137 C C . ASN A 1 261 ? 14.567 4.454 -6.593 1.00 98.38 261 ASN A C 1
ATOM 2139 O O . ASN A 1 261 ? 15.675 4.256 -6.108 1.00 98.38 261 ASN A O 1
ATOM 2143 N N . ILE A 1 262 ? 13.430 4.216 -5.928 1.00 98.38 262 ILE A N 1
ATOM 2144 C CA . ILE A 1 262 ? 13.388 3.579 -4.600 1.00 98.38 262 ILE A CA 1
ATOM 2145 C C . ILE A 1 262 ? 13.899 2.138 -4.692 1.00 98.38 262 ILE A C 1
ATOM 2147 O O . ILE A 1 262 ? 14.738 1.734 -3.898 1.00 98.38 262 ILE A O 1
ATOM 2151 N N . TRP A 1 263 ? 13.479 1.368 -5.700 1.00 98.31 263 TRP A N 1
ATOM 2152 C CA . TRP A 1 263 ? 14.009 0.014 -5.902 1.00 98.31 263 TRP A CA 1
ATOM 2153 C C . TRP A 1 263 ? 15.521 -0.003 -6.138 1.00 98.31 263 TRP A C 1
ATOM 2155 O O . TRP A 1 263 ? 16.204 -0.895 -5.652 1.00 98.31 263 TRP A O 1
ATOM 2165 N N . CYS A 1 264 ? 16.075 0.998 -6.823 1.00 97.75 264 CYS A N 1
ATOM 2166 C CA . CYS A 1 264 ? 17.521 1.098 -7.016 1.00 97.75 264 CYS A CA 1
ATOM 2167 C C . CYS A 1 264 ? 18.302 1.366 -5.719 1.00 97.75 264 CYS A C 1
ATOM 2169 O O . CYS A 1 264 ? 19.504 1.121 -5.705 1.00 97.75 264 CYS A O 1
ATOM 2171 N N . GLN A 1 265 ? 17.662 1.854 -4.651 1.00 96.19 265 GLN A N 1
ATOM 2172 C CA . GLN A 1 265 ? 18.325 2.145 -3.372 1.00 96.19 265 GLN A CA 1
ATOM 2173 C C . GLN A 1 265 ? 18.617 0.894 -2.535 1.00 96.19 265 GLN A C 1
ATOM 2175 O O . GLN A 1 265 ? 19.418 0.985 -1.615 1.00 96.19 265 GLN A O 1
ATOM 2180 N N . ASN A 1 266 ? 18.015 -0.257 -2.857 1.00 95.31 266 ASN A N 1
ATOM 2181 C CA . ASN A 1 266 ? 18.255 -1.515 -2.153 1.00 95.31 266 ASN A CA 1
ATOM 2182 C C . ASN A 1 266 ? 18.512 -2.651 -3.168 1.00 95.31 266 ASN A C 1
ATOM 2184 O O . ASN A 1 266 ? 17.605 -2.992 -3.937 1.00 95.31 266 ASN A O 1
ATOM 2188 N N . PRO A 1 267 ? 19.714 -3.261 -3.183 1.00 95.12 267 PRO A N 1
ATOM 2189 C CA . PRO A 1 267 ? 20.072 -4.322 -4.128 1.00 95.12 267 PRO A CA 1
ATOM 2190 C C . PRO A 1 267 ? 19.125 -5.527 -4.162 1.00 95.12 267 PRO A C 1
ATOM 2192 O O . PRO A 1 267 ? 18.932 -6.113 -5.232 1.00 95.12 267 PRO A O 1
ATOM 2195 N N . ARG A 1 268 ? 18.436 -5.840 -3.054 1.00 95.12 268 ARG A N 1
ATOM 2196 C CA . ARG A 1 268 ? 17.447 -6.934 -2.990 1.00 95.12 268 ARG A CA 1
ATOM 2197 C C . ARG A 1 268 ? 16.290 -6.738 -3.973 1.00 95.12 268 ARG A C 1
ATOM 2199 O O . ARG A 1 268 ? 15.671 -7.705 -4.415 1.00 95.12 268 ARG A O 1
ATOM 2206 N N . TYR A 1 269 ? 16.007 -5.495 -4.367 1.00 96.94 269 TYR A N 1
ATOM 2207 C CA . TYR A 1 269 ? 14.953 -5.162 -5.326 1.00 96.94 269 TYR A CA 1
ATOM 2208 C C . TYR A 1 269 ? 15.413 -5.192 -6.788 1.00 96.94 269 TYR A C 1
ATOM 2210 O O . TYR A 1 269 ? 14.590 -5.013 -7.688 1.00 96.94 269 TYR A O 1
ATOM 2218 N N . TYR A 1 270 ? 16.691 -5.448 -7.085 1.00 96.50 270 TYR A N 1
ATOM 2219 C CA . TYR A 1 270 ? 17.194 -5.382 -8.466 1.00 96.50 270 TYR A CA 1
ATOM 2220 C C . TYR A 1 270 ? 16.572 -6.448 -9.371 1.00 96.50 270 TYR A C 1
ATOM 2222 O O . TYR A 1 270 ? 16.362 -6.203 -10.560 1.00 96.50 270 TYR A O 1
ATOM 2230 N N . VAL A 1 271 ? 16.186 -7.597 -8.808 1.00 96.56 271 VAL A N 1
ATOM 2231 C CA . VAL A 1 271 ? 15.437 -8.653 -9.511 1.00 96.56 271 VAL A CA 1
ATOM 2232 C C . VAL A 1 271 ? 14.123 -8.143 -10.123 1.00 96.56 271 VAL A C 1
ATOM 2234 O O . VAL A 1 271 ? 13.672 -8.644 -11.155 1.00 96.56 271 VAL A O 1
ATOM 2237 N N . LEU A 1 272 ? 13.526 -7.094 -9.549 1.00 98.12 272 LEU A N 1
ATOM 2238 C CA . LEU A 1 272 ? 12.281 -6.518 -10.051 1.00 98.12 272 LEU A CA 1
ATOM 2239 C C . LEU A 1 272 ? 12.468 -5.897 -11.441 1.00 98.12 272 LEU A C 1
ATOM 2241 O O . LEU A 1 272 ? 11.556 -5.959 -12.258 1.00 98.12 272 LEU A O 1
ATOM 2245 N N . PHE A 1 273 ? 13.660 -5.386 -11.769 1.00 98.00 273 PHE A N 1
ATOM 2246 C CA . PHE A 1 273 ? 13.948 -4.786 -13.079 1.00 98.00 273 PHE A CA 1
ATOM 2247 C C . PHE A 1 273 ? 14.035 -5.794 -14.227 1.00 98.00 273 PHE A C 1
ATOM 2249 O O . PHE A 1 273 ? 13.827 -5.416 -15.381 1.00 98.00 273 PHE A O 1
ATOM 2256 N N . VAL A 1 274 ? 14.302 -7.064 -13.918 1.00 96.69 274 VAL A N 1
ATOM 2257 C CA . VAL A 1 274 ? 14.296 -8.166 -14.895 1.00 96.69 274 VAL A CA 1
ATOM 2258 C C . VAL A 1 274 ? 13.020 -8.992 -14.841 1.00 96.69 274 VAL A C 1
ATOM 2260 O O . VAL A 1 274 ? 12.919 -10.003 -15.528 1.00 96.69 274 VAL A O 1
ATOM 2263 N N . THR A 1 275 ? 12.036 -8.568 -14.049 1.00 97.69 275 THR A N 1
ATOM 2264 C CA . THR A 1 275 ? 10.706 -9.174 -14.072 1.00 97.69 275 THR A CA 1
ATOM 2265 C C . THR A 1 275 ? 10.050 -8.929 -15.430 1.00 97.69 275 THR A C 1
ATOM 2267 O O . THR A 1 275 ? 10.149 -7.828 -15.982 1.00 97.69 275 THR A O 1
ATOM 2270 N N . CYS A 1 276 ? 9.382 -9.947 -15.967 1.00 96.31 276 CYS A N 1
ATOM 2271 C CA . CYS A 1 276 ? 8.605 -9.859 -17.202 1.00 96.31 276 CYS A CA 1
ATOM 2272 C C . CYS A 1 276 ? 7.204 -10.454 -17.022 1.00 96.31 276 CYS A C 1
ATOM 2274 O O . CYS A 1 276 ? 6.931 -11.133 -16.033 1.00 96.31 276 CYS A O 1
ATOM 2276 N N . SER A 1 277 ? 6.291 -10.149 -17.945 1.00 94.19 277 SER A N 1
ATOM 2277 C CA . SER A 1 277 ? 4.953 -10.750 -17.935 1.00 94.19 277 SER A CA 1
ATOM 2278 C C . SER A 1 277 ? 5.020 -12.250 -18.244 1.00 94.19 277 SER A C 1
ATOM 2280 O O . SER A 1 277 ? 5.803 -12.678 -19.091 1.00 94.19 277 SER A O 1
ATOM 2282 N N . GLU A 1 278 ? 4.159 -13.034 -17.584 1.00 91.69 278 GLU A N 1
ATOM 2283 C CA . GLU A 1 278 ? 3.982 -14.469 -17.859 1.00 91.69 278 GLU A CA 1
ATOM 2284 C C . GLU A 1 278 ? 3.439 -14.719 -19.284 1.00 91.69 278 GLU A C 1
ATOM 2286 O O . GLU A 1 278 ? 3.667 -15.787 -19.849 1.00 91.69 278 GLU A O 1
ATOM 2291 N N . GLU A 1 279 ? 2.747 -13.737 -19.876 1.00 90.94 279 GLU A N 1
ATOM 2292 C CA . GLU A 1 279 ? 2.117 -13.840 -21.202 1.00 90.94 279 GLU A CA 1
ATOM 2293 C C . GLU A 1 279 ? 2.991 -13.266 -22.329 1.00 90.94 279 GLU A C 1
ATOM 2295 O O . GLU A 1 279 ? 2.968 -13.766 -23.454 1.00 90.94 279 GLU A O 1
ATOM 2300 N N . ASP A 1 280 ? 3.768 -12.218 -22.037 1.00 90.12 280 ASP A N 1
ATOM 2301 C CA . ASP A 1 280 ? 4.618 -11.517 -23.003 1.00 90.12 280 ASP A CA 1
ATOM 2302 C C . ASP A 1 280 ? 5.963 -11.127 -22.373 1.00 90.12 280 ASP A C 1
ATOM 2304 O O . ASP A 1 280 ? 6.092 -10.110 -21.685 1.00 90.12 280 ASP A O 1
ATOM 2308 N N . SER A 1 281 ? 7.012 -11.899 -22.673 1.00 88.62 281 SER A N 1
ATOM 2309 C CA . SER A 1 281 ? 8.362 -11.622 -22.170 1.00 88.62 281 SER A CA 1
ATOM 2310 C C . SER A 1 281 ? 8.940 -10.286 -22.657 1.00 88.62 281 SER A C 1
ATOM 2312 O O . SER A 1 281 ? 9.912 -9.800 -22.083 1.00 88.62 281 SER A O 1
ATOM 2314 N N . SER A 1 282 ? 8.388 -9.678 -23.715 1.00 90.38 282 SER A N 1
ATOM 2315 C CA . SER A 1 282 ? 8.822 -8.352 -24.173 1.00 90.38 282 SER A CA 1
ATOM 2316 C C . SER A 1 282 ? 8.393 -7.238 -23.213 1.00 90.38 282 SER A C 1
ATOM 2318 O O . SER A 1 282 ? 9.057 -6.196 -23.131 1.00 90.38 282 SER A O 1
ATOM 2320 N N . LEU A 1 283 ? 7.335 -7.471 -22.427 1.00 94.62 283 LEU A N 1
ATOM 2321 C CA . LEU A 1 283 ? 6.866 -6.542 -21.411 1.00 94.62 283 LEU A CA 1
ATOM 2322 C C . LEU A 1 283 ? 7.779 -6.605 -20.181 1.00 94.62 283 LEU A C 1
ATOM 2324 O O . LEU A 1 283 ? 7.631 -7.451 -19.303 1.00 94.62 283 LEU A O 1
ATOM 2328 N N . SER A 1 284 ? 8.740 -5.684 -20.139 1.00 95.00 284 SER A N 1
ATOM 2329 C CA . SER A 1 284 ? 9.753 -5.556 -19.086 1.00 95.00 284 SER A CA 1
ATOM 2330 C C . SER A 1 284 ? 10.110 -4.085 -18.836 1.00 95.00 284 SER A C 1
ATOM 2332 O O . SER A 1 284 ? 9.781 -3.201 -19.633 1.00 95.00 284 SER A O 1
ATOM 2334 N N . ILE A 1 285 ? 10.763 -3.796 -17.707 1.00 96.62 285 ILE A N 1
ATOM 2335 C CA . ILE A 1 285 ? 10.998 -2.415 -17.250 1.00 96.62 285 ILE A CA 1
ATOM 2336 C C . ILE A 1 285 ? 12.135 -1.728 -18.012 1.00 96.62 285 ILE A C 1
ATOM 2338 O O . ILE A 1 285 ? 11.998 -0.567 -18.415 1.00 96.62 285 ILE A O 1
ATOM 2342 N N . LEU A 1 286 ? 13.268 -2.415 -18.184 1.00 96.12 286 LEU A N 1
ATOM 2343 C CA . LEU A 1 286 ? 14.504 -1.783 -18.651 1.00 96.12 286 LEU A CA 1
ATOM 2344 C C . LEU A 1 286 ? 14.404 -1.225 -20.083 1.00 96.12 286 LEU A C 1
ATOM 2346 O O . LEU A 1 286 ? 14.775 -0.064 -20.272 1.00 96.12 286 LEU A O 1
ATOM 2350 N N . PRO A 1 287 ? 13.865 -1.932 -21.099 1.00 95.12 287 PRO A N 1
ATOM 2351 C CA . PRO A 1 287 ? 13.873 -1.399 -22.462 1.00 95.12 287 PRO A CA 1
ATOM 2352 C C . PRO A 1 287 ? 13.110 -0.064 -22.610 1.00 95.12 287 PRO A C 1
ATOM 2354 O O . PRO A 1 287 ? 13.677 0.882 -23.169 1.00 95.12 287 PRO A O 1
ATOM 2357 N N . PRO A 1 288 ? 11.883 0.108 -22.070 1.00 96.06 288 PRO A N 1
ATOM 2358 C CA . PRO A 1 288 ? 11.200 1.405 -22.087 1.00 96.06 288 PRO A CA 1
ATOM 2359 C C . PRO A 1 288 ? 11.894 2.488 -21.247 1.00 96.06 288 PRO A C 1
ATOM 2361 O O . PRO A 1 288 ? 11.852 3.660 -21.631 1.00 96.06 288 PRO A O 1
ATOM 2364 N N . LEU A 1 289 ? 12.552 2.118 -20.140 1.00 97.31 289 LEU A N 1
ATOM 2365 C CA . LEU A 1 289 ? 13.344 3.040 -19.317 1.00 97.31 289 LEU A CA 1
ATOM 2366 C C . LEU A 1 289 ? 14.549 3.597 -20.095 1.00 97.31 289 LEU A C 1
ATOM 2368 O O . LEU A 1 289 ? 14.776 4.807 -20.110 1.00 97.31 289 LEU A O 1
ATOM 2372 N N . PHE A 1 290 ? 15.276 2.741 -20.814 1.00 96.81 290 PHE A N 1
ATOM 2373 C CA . PHE A 1 290 ? 16.410 3.156 -21.645 1.00 96.81 290 PHE A CA 1
ATOM 2374 C C . PHE A 1 290 ? 15.982 3.911 -22.903 1.00 96.81 290 PHE A C 1
ATOM 2376 O O . PHE A 1 290 ? 16.655 4.857 -23.312 1.00 96.81 290 PHE A O 1
ATOM 2383 N N . LYS A 1 291 ? 14.818 3.584 -23.474 1.00 95.94 291 LYS A N 1
ATOM 2384 C CA . LYS A 1 291 ? 14.215 4.395 -24.542 1.00 95.94 291 LYS A CA 1
ATOM 2385 C C . LYS A 1 291 ? 13.889 5.813 -24.061 1.00 95.94 291 LYS A C 1
ATOM 2387 O O . LYS A 1 291 ? 14.084 6.778 -24.801 1.00 95.94 291 LYS A O 1
ATOM 2392 N N . LEU A 1 292 ? 13.407 5.959 -22.824 1.00 96.88 292 LEU A N 1
ATOM 2393 C CA . LEU A 1 292 ? 13.184 7.272 -22.215 1.00 96.88 292 LEU A CA 1
ATOM 2394 C C . LEU A 1 292 ? 14.507 8.033 -22.023 1.00 96.88 292 LEU A C 1
ATOM 2396 O O . LEU A 1 292 ? 14.568 9.224 -22.327 1.00 96.88 292 LEU A O 1
ATOM 2400 N N . LEU A 1 293 ? 15.563 7.341 -21.580 1.00 96.62 293 LEU A N 1
ATOM 2401 C CA . LEU A 1 293 ? 16.902 7.908 -21.388 1.00 96.62 293 LEU A CA 1
ATOM 2402 C C . LEU A 1 293 ? 17.500 8.473 -22.689 1.00 96.62 293 LEU A C 1
ATOM 2404 O O . LEU A 1 293 ? 18.057 9.568 -22.682 1.00 96.62 293 LEU A O 1
ATOM 2408 N N . THR A 1 294 ? 17.371 7.753 -23.807 1.00 95.56 294 THR A N 1
ATOM 2409 C CA . THR A 1 294 ? 17.966 8.142 -25.101 1.00 95.56 294 THR A CA 1
ATOM 2410 C C . THR A 1 294 ? 17.119 9.132 -25.904 1.00 95.56 294 THR A C 1
ATOM 2412 O O . THR A 1 294 ? 17.610 9.728 -26.871 1.00 95.56 294 THR A O 1
ATOM 2415 N N . THR A 1 295 ? 15.863 9.360 -25.511 1.00 95.06 295 THR A N 1
ATOM 2416 C CA . THR A 1 295 ? 14.957 10.297 -26.187 1.00 95.06 295 THR A CA 1
ATOM 2417 C C . THR A 1 295 ? 15.440 11.745 -26.029 1.00 95.06 295 THR A C 1
ATOM 2419 O O . THR A 1 295 ? 15.520 12.279 -24.929 1.00 95.06 295 THR A O 1
ATOM 2422 N N . LEU A 1 296 ? 15.706 12.428 -27.151 1.00 91.19 296 LEU A N 1
ATOM 2423 C CA . LEU A 1 296 ? 16.276 13.790 -27.171 1.00 91.19 296 LEU A CA 1
ATOM 2424 C C . LEU A 1 296 ? 15.411 14.854 -26.479 1.00 91.19 296 LEU A C 1
ATOM 2426 O O . LEU A 1 296 ? 15.923 15.871 -26.029 1.00 91.19 296 LEU A O 1
ATOM 2430 N N . LYS A 1 297 ? 14.094 14.638 -26.416 1.00 93.56 297 LYS A N 1
ATOM 2431 C CA . LYS A 1 297 ? 13.148 15.574 -25.790 1.00 93.56 297 LYS A CA 1
ATOM 2432 C C . LYS A 1 297 ? 13.038 15.393 -24.273 1.00 93.56 297 LYS A C 1
ATOM 2434 O O . LYS A 1 297 ? 12.320 16.163 -23.639 1.00 93.56 297 LYS A O 1
ATOM 2439 N N . THR A 1 298 ? 13.686 14.375 -23.704 1.00 96.00 298 THR A N 1
ATOM 2440 C CA . THR A 1 298 ? 13.588 14.056 -22.278 1.00 96.00 298 THR A CA 1
ATOM 2441 C C . THR A 1 298 ? 14.213 15.161 -21.438 1.00 96.00 298 THR A C 1
ATOM 2443 O O . THR A 1 298 ? 15.351 15.574 -21.655 1.00 96.00 298 THR A O 1
ATOM 2446 N N . ALA A 1 299 ? 13.450 15.652 -20.465 1.00 96.31 299 ALA A N 1
ATOM 2447 C CA . ALA A 1 299 ? 13.854 16.740 -19.599 1.00 96.31 299 ALA A CA 1
ATOM 2448 C C . ALA A 1 299 ? 15.090 16.353 -18.762 1.00 96.31 299 ALA A C 1
ATOM 2450 O O . ALA A 1 299 ? 15.171 15.218 -18.277 1.00 96.31 299 ALA A O 1
ATOM 2451 N N . PRO A 1 300 ? 16.014 17.295 -18.491 1.00 95.19 300 PRO A N 1
ATOM 2452 C CA . PRO A 1 300 ? 17.245 17.008 -17.752 1.00 95.19 300 PRO A CA 1
ATOM 2453 C C . PRO A 1 300 ? 17.021 16.342 -16.389 1.00 95.19 300 PRO A C 1
ATOM 2455 O O . PRO A 1 300 ? 17.773 15.445 -16.019 1.00 95.19 300 PRO A O 1
ATOM 2458 N N . GLY A 1 301 ? 15.961 16.723 -15.664 1.00 96.81 301 GLY A N 1
ATOM 2459 C CA . GLY A 1 301 ? 15.621 16.120 -14.370 1.00 96.81 301 GLY A CA 1
ATOM 2460 C C . GLY A 1 301 ? 15.243 14.637 -14.459 1.00 96.81 301 GLY A C 1
ATOM 2461 O O . GLY A 1 301 ? 15.554 13.872 -13.552 1.00 96.81 301 GLY A O 1
ATOM 2462 N N . VAL A 1 302 ? 14.623 14.214 -15.565 1.00 97.69 302 VAL A N 1
ATOM 2463 C CA . VAL A 1 302 ? 14.304 12.801 -15.826 1.00 97.69 302 VAL A CA 1
ATOM 2464 C C . VAL A 1 302 ? 15.575 12.036 -16.177 1.00 97.69 302 VAL A C 1
ATOM 2466 O O . VAL A 1 302 ? 15.830 10.987 -15.595 1.00 97.69 302 VAL A O 1
ATOM 2469 N N . VAL A 1 303 ? 16.404 12.587 -17.071 1.00 96.88 303 VAL A N 1
ATOM 2470 C CA . VAL A 1 303 ? 17.691 11.975 -17.444 1.00 96.88 303 VAL A CA 1
ATOM 2471 C C . VAL A 1 303 ? 18.581 11.799 -16.211 1.00 96.88 303 VAL A C 1
ATOM 2473 O O . VAL A 1 303 ? 19.118 10.718 -16.009 1.00 96.88 303 VAL A O 1
ATOM 2476 N N . ASN A 1 304 ? 18.701 12.824 -15.360 1.00 96.75 304 ASN A N 1
ATOM 2477 C CA . ASN A 1 304 ? 19.500 12.754 -14.133 1.00 96.75 304 ASN A CA 1
ATOM 2478 C C . ASN A 1 304 ? 18.994 11.677 -13.168 1.00 96.75 304 ASN A C 1
ATOM 2480 O O . ASN A 1 304 ? 19.811 10.948 -12.626 1.00 96.75 304 ASN A O 1
ATOM 2484 N N . MET A 1 305 ? 17.675 11.530 -12.995 1.00 98.12 305 MET A N 1
ATOM 2485 C CA . MET A 1 305 ? 17.123 10.454 -12.164 1.00 98.12 305 MET A CA 1
ATOM 2486 C C . MET A 1 305 ? 17.439 9.067 -12.735 1.00 98.12 305 MET A C 1
ATOM 2488 O O . MET A 1 305 ? 17.738 8.154 -11.978 1.00 98.12 305 MET A O 1
ATOM 2492 N N . ILE A 1 306 ? 17.392 8.890 -14.060 1.00 98.06 306 ILE A N 1
ATOM 2493 C CA . ILE A 1 306 ? 17.741 7.602 -14.674 1.00 98.06 306 ILE A CA 1
ATOM 2494 C C . ILE A 1 306 ? 19.238 7.307 -14.542 1.00 98.06 306 ILE A C 1
ATOM 2496 O O . ILE A 1 306 ? 19.606 6.169 -14.275 1.00 98.06 306 ILE A O 1
ATOM 2500 N N . LEU A 1 307 ? 20.099 8.314 -14.684 1.00 97.44 307 LEU A N 1
ATOM 2501 C CA . LEU A 1 307 ? 21.537 8.145 -14.465 1.00 97.44 307 LEU A CA 1
ATOM 2502 C C . LEU A 1 307 ? 21.868 7.828 -12.999 1.00 97.44 307 LEU A C 1
ATOM 2504 O O . LEU A 1 307 ? 22.688 6.950 -12.765 1.00 97.44 307 LEU A O 1
ATOM 2508 N N . ASP A 1 308 ? 21.187 8.456 -12.038 1.00 98.00 308 ASP A N 1
ATOM 2509 C CA . ASP A 1 308 ? 21.287 8.138 -10.602 1.00 98.00 308 ASP A CA 1
ATOM 2510 C C . ASP A 1 308 ? 20.837 6.693 -10.304 1.00 98.00 308 ASP A C 1
ATOM 2512 O O . ASP A 1 308 ? 21.500 5.964 -9.571 1.00 98.00 308 ASP A O 1
ATOM 2516 N N . MET A 1 309 ? 19.761 6.219 -10.947 1.00 98.44 309 MET A N 1
ATOM 2517 C CA . MET A 1 309 ? 19.360 4.805 -10.879 1.00 98.44 309 MET A CA 1
ATOM 2518 C C . MET A 1 309 ? 20.447 3.867 -11.418 1.00 98.44 309 MET A C 1
ATOM 2520 O O . MET A 1 309 ? 20.745 2.851 -10.795 1.00 98.44 309 MET A O 1
ATOM 2524 N N . ILE A 1 310 ? 21.047 4.202 -12.565 1.00 98.06 310 ILE A N 1
ATOM 2525 C CA . ILE A 1 310 ? 22.133 3.417 -13.169 1.00 98.06 310 ILE A CA 1
ATOM 2526 C C . ILE A 1 310 ? 23.353 3.386 -12.246 1.00 98.06 310 ILE A C 1
ATOM 2528 O O . ILE A 1 310 ? 23.917 2.320 -12.032 1.00 98.06 310 ILE A O 1
ATOM 2532 N N . GLU A 1 311 ? 23.747 4.527 -11.682 1.00 97.25 311 GLU A N 1
ATOM 2533 C CA . GLU A 1 311 ? 24.866 4.616 -10.741 1.00 97.25 311 GLU A CA 1
ATOM 2534 C C . GLU A 1 311 ? 24.651 3.701 -9.534 1.00 97.25 311 GLU A C 1
ATOM 2536 O O . GLU A 1 311 ? 25.535 2.913 -9.201 1.00 97.25 311 GLU A O 1
ATOM 2541 N N . LYS A 1 312 ? 23.458 3.724 -8.934 1.00 97.56 312 LYS A N 1
ATOM 2542 C CA . LYS A 1 312 ? 23.117 2.840 -7.812 1.00 97.56 312 LYS A CA 1
ATOM 2543 C C . LYS A 1 312 ? 23.181 1.367 -8.195 1.00 97.56 312 LYS A C 1
ATOM 2545 O O . LYS A 1 312 ? 23.849 0.609 -7.504 1.00 97.56 312 LYS A O 1
ATOM 2550 N N . LEU A 1 313 ? 22.581 0.985 -9.328 1.00 96.75 313 LEU A N 1
ATOM 2551 C CA . LEU A 1 313 ? 22.643 -0.387 -9.852 1.00 96.75 313 LEU A CA 1
ATOM 2552 C C . LEU A 1 313 ? 24.087 -0.878 -10.048 1.00 96.75 313 LEU A C 1
ATOM 2554 O O . LEU A 1 313 ? 24.354 -2.070 -9.918 1.00 96.75 313 LEU A O 1
ATOM 2558 N N . LEU A 1 314 ? 25.014 0.023 -10.374 1.00 94.62 314 LEU A N 1
ATOM 2559 C CA . LEU A 1 314 ? 26.425 -0.306 -10.560 1.00 94.62 314 LEU A CA 1
ATOM 2560 C C . LEU A 1 314 ? 27.211 -0.354 -9.246 1.00 94.62 314 LEU A C 1
ATOM 2562 O O . LEU A 1 314 ? 28.154 -1.135 -9.154 1.00 94.62 314 LEU A O 1
ATOM 2566 N N . THR A 1 315 ? 26.869 0.473 -8.259 1.00 94.25 315 THR A N 1
ATOM 2567 C CA . THR A 1 315 ? 27.757 0.764 -7.119 1.00 94.25 315 THR A CA 1
ATOM 2568 C C . THR A 1 315 ? 27.280 0.204 -5.788 1.00 94.25 315 THR A C 1
ATOM 2570 O O . THR A 1 315 ? 28.125 -0.112 -4.951 1.00 94.25 315 THR A O 1
ATOM 2573 N N . LEU A 1 316 ? 25.970 0.058 -5.575 1.00 93.12 316 LEU A N 1
ATOM 2574 C CA . LEU A 1 316 ? 25.458 -0.461 -4.311 1.00 93.12 316 LEU A CA 1
ATOM 2575 C C . LEU A 1 316 ? 25.662 -1.975 -4.221 1.00 93.12 316 LEU A C 1
ATOM 2577 O O . LEU A 1 316 ? 25.544 -2.717 -5.201 1.00 93.12 316 LEU A O 1
ATOM 2581 N N . VAL A 1 317 ? 25.968 -2.417 -3.009 1.00 87.94 317 VAL A N 1
ATOM 2582 C CA . VAL A 1 317 ? 26.152 -3.816 -2.625 1.00 87.94 317 VAL A CA 1
ATOM 2583 C C . VAL A 1 317 ? 25.250 -4.108 -1.435 1.00 87.94 317 VAL A C 1
ATOM 2585 O O . VAL A 1 317 ? 24.852 -3.186 -0.730 1.00 87.94 317 VAL A O 1
ATOM 2588 N N . GLU A 1 318 ? 24.869 -5.370 -1.266 1.00 82.50 318 GLU A N 1
ATOM 2589 C CA . GLU A 1 318 ? 24.036 -5.778 -0.134 1.00 82.50 318 GLU A CA 1
ATOM 2590 C C . GLU A 1 318 ? 24.793 -5.575 1.178 1.00 82.50 318 GLU A C 1
ATOM 2592 O O . GLU A 1 318 ? 25.975 -5.919 1.277 1.00 82.50 318 GLU A O 1
ATOM 2597 N N . ASP A 1 319 ? 24.098 -5.031 2.175 1.00 82.06 319 ASP A N 1
ATOM 2598 C CA . ASP A 1 319 ? 24.641 -4.881 3.516 1.00 82.06 319 ASP A CA 1
ATOM 2599 C C . ASP A 1 319 ? 24.873 -6.261 4.144 1.00 82.06 319 ASP A C 1
ATOM 2601 O O . ASP A 1 319 ? 24.060 -7.177 4.015 1.00 82.06 319 ASP A O 1
ATOM 2605 N N . GLU A 1 320 ? 25.992 -6.422 4.855 1.00 81.56 320 GLU A N 1
ATOM 2606 C CA . GLU A 1 320 ? 26.353 -7.694 5.501 1.00 81.56 320 GLU A CA 1
ATOM 2607 C C . GLU A 1 320 ? 25.273 -8.181 6.481 1.00 81.56 320 GLU A C 1
ATOM 2609 O O . GLU A 1 320 ? 25.038 -9.382 6.593 1.00 81.56 320 GLU A O 1
ATOM 2614 N N . GLU A 1 321 ? 24.585 -7.250 7.147 1.00 80.19 321 GLU A N 1
ATOM 2615 C CA . GLU A 1 321 ? 23.491 -7.526 8.088 1.00 80.19 321 GLU A CA 1
ATOM 2616 C C . GLU A 1 321 ? 22.221 -8.066 7.410 1.00 80.19 321 GLU A C 1
ATOM 2618 O O . GLU A 1 321 ? 21.372 -8.661 8.074 1.00 80.19 321 GLU A O 1
ATOM 2623 N N . ASP A 1 322 ? 22.088 -7.877 6.097 1.00 83.69 322 ASP A N 1
ATOM 2624 C CA . ASP A 1 322 ? 20.911 -8.280 5.328 1.00 83.69 322 ASP A CA 1
ATOM 2625 C C . ASP A 1 322 ? 21.105 -9.622 4.601 1.00 83.69 322 ASP A C 1
ATOM 2627 O O . ASP A 1 322 ? 20.152 -10.145 4.021 1.00 83.69 322 ASP A O 1
ATOM 2631 N N . LYS A 1 323 ? 22.298 -10.230 4.678 1.00 79.81 323 LYS A N 1
ATOM 2632 C CA . LYS A 1 323 ? 22.612 -11.515 4.021 1.00 79.81 323 LYS A CA 1
ATOM 2633 C C . LYS A 1 323 ? 21.777 -12.695 4.512 1.00 79.81 323 LYS A C 1
ATOM 2635 O O . LYS A 1 323 ? 21.574 -13.649 3.763 1.00 79.81 323 LYS A O 1
ATOM 2640 N N . ASP A 1 324 ? 21.301 -12.634 5.752 1.00 85.81 324 ASP A N 1
ATOM 2641 C CA . ASP A 1 324 ? 20.435 -13.665 6.332 1.00 85.81 324 ASP A CA 1
ATOM 2642 C C . ASP A 1 324 ? 18.968 -13.513 5.892 1.00 85.81 324 ASP A C 1
ATOM 2644 O O . ASP A 1 324 ? 18.152 -14.415 6.106 1.00 85.81 324 ASP A O 1
ATOM 2648 N N . ILE A 1 325 ? 18.605 -12.383 5.272 1.00 89.44 325 ILE A N 1
ATOM 2649 C CA . ILE A 1 325 ? 17.247 -12.151 4.791 1.00 89.44 325 ILE A CA 1
ATOM 2650 C C . ILE A 1 325 ? 17.067 -12.878 3.452 1.00 89.44 325 ILE A C 1
ATOM 2652 O O . ILE A 1 325 ? 17.861 -12.678 2.532 1.00 89.44 325 ILE A O 1
ATOM 2656 N N . PRO A 1 326 ? 15.994 -13.672 3.276 1.00 92.06 326 PRO A N 1
ATOM 2657 C CA . PRO A 1 326 ? 15.728 -14.332 2.009 1.00 92.06 326 PRO A CA 1
ATOM 2658 C C . PRO A 1 326 ? 15.703 -13.363 0.820 1.00 92.06 326 PRO A C 1
ATOM 2660 O O . PRO A 1 326 ? 15.116 -12.269 0.872 1.00 92.06 326 PRO A O 1
ATOM 2663 N N . ASN A 1 327 ? 16.313 -13.817 -0.274 1.00 91.31 327 ASN A N 1
ATOM 2664 C CA . ASN A 1 327 ? 16.266 -13.131 -1.554 1.00 91.31 327 ASN A CA 1
ATOM 2665 C C . ASN A 1 327 ? 14.830 -13.037 -2.058 1.00 91.31 327 ASN A C 1
ATOM 2667 O O . ASN A 1 327 ? 14.034 -13.967 -1.926 1.00 91.31 327 ASN A O 1
ATOM 2671 N N . ILE A 1 328 ? 14.515 -11.904 -2.676 1.00 94.94 328 ILE A N 1
ATOM 2672 C CA . ILE A 1 328 ? 13.225 -11.716 -3.324 1.00 94.94 328 ILE A CA 1
ATOM 2673 C C . ILE A 1 328 ? 13.230 -12.514 -4.624 1.00 94.94 328 ILE A C 1
ATOM 2675 O O . ILE A 1 328 ? 14.110 -12.357 -5.470 1.00 94.94 328 ILE A O 1
ATOM 2679 N N . GLU A 1 329 ? 12.219 -13.355 -4.797 1.00 94.62 329 GLU A N 1
ATOM 2680 C CA . GLU A 1 329 ? 11.994 -14.077 -6.040 1.00 94.62 329 GLU A CA 1
ATOM 2681 C C . GLU A 1 329 ? 10.798 -13.476 -6.771 1.00 94.62 329 GLU A C 1
ATOM 2683 O O . GLU A 1 329 ? 9.702 -13.369 -6.222 1.00 94.62 329 GLU A O 1
ATOM 2688 N N . SER A 1 330 ? 10.992 -13.119 -8.039 1.00 95.31 330 SER A N 1
ATOM 2689 C CA . SER A 1 330 ? 9.887 -12.678 -8.887 1.00 95.31 330 SER A CA 1
ATOM 2690 C C . SER A 1 330 ? 9.091 -13.863 -9.445 1.00 95.31 330 SER A C 1
ATOM 2692 O O . SER A 1 330 ? 9.578 -14.994 -9.505 1.00 95.31 330 SER A O 1
ATOM 2694 N N . PHE A 1 331 ? 7.851 -13.602 -9.862 1.00 96.19 331 PHE A N 1
ATOM 2695 C CA . PHE A 1 331 ? 6.966 -14.598 -10.469 1.00 96.19 331 PHE A CA 1
ATOM 2696 C C . PHE A 1 331 ? 7.449 -15.046 -11.859 1.00 96.19 331 PHE A C 1
ATOM 2698 O O . PHE A 1 331 ? 7.276 -16.206 -12.219 1.00 96.19 331 PHE A O 1
ATOM 2705 N N . CYS A 1 332 ? 8.098 -14.161 -12.621 1.00 96.50 332 CYS A N 1
ATOM 2706 C CA . CYS A 1 332 ? 8.709 -14.478 -13.910 1.00 96.50 332 CYS A CA 1
ATOM 2707 C C . CYS A 1 332 ? 9.872 -13.517 -14.190 1.00 96.50 332 CYS A C 1
ATOM 2709 O O . CYS A 1 332 ? 9.755 -12.319 -13.926 1.00 96.50 332 CYS A O 1
ATOM 2711 N N . THR A 1 333 ? 10.998 -14.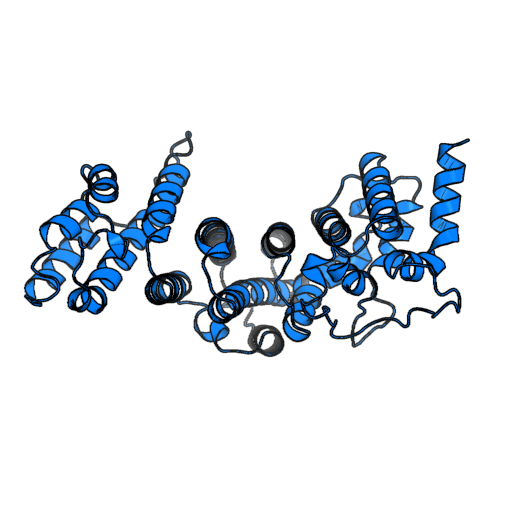019 -14.706 1.00 95.88 333 THR A N 1
ATOM 2712 C CA . THR A 1 333 ? 12.195 -13.208 -14.976 1.00 95.88 333 THR A CA 1
ATOM 2713 C C . THR A 1 333 ? 12.785 -13.466 -16.356 1.00 95.88 333 THR A C 1
ATOM 2715 O O . THR A 1 333 ? 12.775 -14.580 -16.884 1.00 95.88 333 THR A O 1
ATOM 2718 N N . LEU A 1 334 ? 13.357 -12.412 -16.934 1.00 93.81 334 LEU A N 1
ATOM 2719 C CA . LEU A 1 334 ? 14.225 -12.509 -18.096 1.00 93.81 334 LEU A CA 1
ATOM 2720 C C . LEU A 1 334 ? 15.520 -13.232 -17.725 1.00 93.81 334 LEU A C 1
ATOM 2722 O O . LEU A 1 334 ? 16.058 -13.071 -16.628 1.00 93.81 334 LEU A O 1
ATOM 2726 N N . LYS A 1 335 ? 16.063 -13.988 -18.682 1.00 90.12 335 LYS A N 1
ATOM 2727 C CA . LYS A 1 335 ? 17.390 -14.584 -18.532 1.00 90.12 335 LYS A CA 1
ATOM 2728 C C . LYS A 1 335 ? 18.433 -13.472 -18.480 1.00 90.12 335 LYS A C 1
ATOM 2730 O O . LYS A 1 335 ? 18.561 -12.697 -19.423 1.00 90.12 335 LYS A O 1
ATOM 2735 N N . VAL A 1 336 ? 19.186 -13.428 -17.389 1.00 86.94 336 VAL A N 1
ATOM 2736 C CA . VAL A 1 336 ? 20.354 -12.559 -17.251 1.00 86.94 336 VAL A CA 1
ATOM 2737 C C . VAL A 1 336 ? 21.571 -13.382 -17.639 1.00 86.94 336 VAL A C 1
ATOM 2739 O O . VAL A 1 336 ? 21.835 -14.416 -17.026 1.00 86.94 336 VAL A O 1
ATOM 2742 N N . GLU A 1 337 ? 22.285 -12.960 -18.681 1.00 74.56 337 GLU A N 1
ATOM 2743 C CA . GLU A 1 337 ? 23.500 -13.647 -19.114 1.00 74.56 337 GLU A CA 1
ATOM 2744 C C . GLU A 1 337 ? 24.523 -13.664 -17.974 1.00 74.56 337 GLU A C 1
ATOM 2746 O O . GLU A 1 337 ? 24.922 -12.628 -17.433 1.00 74.56 337 GLU A O 1
ATOM 2751 N N . THR A 1 338 ? 24.952 -14.864 -17.591 1.00 63.03 338 THR A N 1
ATOM 2752 C CA . THR A 1 338 ? 26.063 -15.047 -16.668 1.00 63.03 338 THR A CA 1
ATOM 2753 C C . THR A 1 338 ? 27.344 -14.799 -17.444 1.00 63.03 338 THR A C 1
ATOM 2755 O O . THR A 1 338 ? 27.878 -15.695 -18.091 1.00 63.03 338 THR A O 1
ATOM 2758 N N . VAL A 1 339 ? 27.835 -13.564 -17.420 1.00 61.06 339 VAL A N 1
ATOM 2759 C CA . VAL A 1 339 ? 29.218 -13.324 -17.824 1.00 61.06 339 VAL A CA 1
ATOM 2760 C C . VAL A 1 339 ? 30.101 -14.043 -16.803 1.00 61.06 339 VAL A C 1
ATOM 2762 O O . VAL A 1 339 ? 30.003 -13.739 -15.617 1.00 61.06 339 VAL A O 1
ATOM 2765 N N . ASP A 1 340 ? 30.972 -14.952 -17.255 1.00 56.84 340 ASP A N 1
ATOM 2766 C CA . ASP A 1 340 ? 31.944 -15.729 -16.448 1.00 56.84 340 ASP A CA 1
ATOM 2767 C C . ASP A 1 340 ? 32.971 -14.869 -15.674 1.00 56.84 340 ASP A C 1
ATOM 2769 O O . ASP A 1 340 ? 33.956 -15.365 -15.130 1.00 56.84 340 ASP A O 1
ATOM 2773 N N . LYS A 1 341 ? 32.765 -13.552 -15.606 1.00 57.75 341 LYS A N 1
ATOM 2774 C CA . LYS A 1 341 ? 33.524 -12.655 -14.743 1.00 57.75 341 LYS A CA 1
ATOM 2775 C C . LYS A 1 341 ? 32.901 -12.701 -13.352 1.00 57.75 341 LYS A C 1
ATOM 2777 O O . LYS A 1 341 ? 31.839 -12.123 -13.126 1.00 57.75 341 LYS A O 1
ATOM 2782 N N . SER A 1 342 ? 33.592 -13.367 -12.433 1.00 59.47 342 SER A N 1
ATOM 2783 C CA . SER A 1 342 ? 33.230 -13.555 -11.022 1.00 59.47 342 SER A CA 1
ATOM 2784 C C . SER A 1 342 ? 32.980 -12.264 -10.226 1.00 59.47 342 SER A C 1
ATOM 2786 O O . SER A 1 342 ? 32.463 -12.343 -9.118 1.00 59.47 342 SER A O 1
ATOM 2788 N N . ASP A 1 343 ? 33.281 -11.087 -10.784 1.00 72.00 343 ASP A N 1
ATOM 2789 C CA . ASP A 1 343 ? 33.494 -9.869 -9.991 1.00 72.00 343 ASP A CA 1
ATOM 2790 C C . ASP A 1 343 ? 32.455 -8.752 -10.218 1.00 72.00 343 ASP A C 1
ATOM 2792 O O . ASP A 1 343 ? 32.644 -7.641 -9.730 1.00 72.00 343 ASP A O 1
ATOM 2796 N N . ILE A 1 344 ? 31.365 -8.991 -10.962 1.00 85.94 344 ILE A N 1
ATOM 2797 C CA . ILE A 1 344 ? 30.329 -7.960 -11.192 1.00 85.94 344 ILE A CA 1
ATOM 2798 C C . ILE A 1 344 ? 29.028 -8.247 -10.430 1.00 85.94 344 ILE A C 1
ATOM 2800 O O . ILE A 1 344 ? 28.499 -9.364 -10.465 1.00 85.94 344 ILE A O 1
ATOM 2804 N N . ASN A 1 345 ? 28.489 -7.218 -9.766 1.00 90.31 345 ASN A N 1
ATOM 2805 C CA . ASN A 1 345 ? 27.226 -7.307 -9.027 1.00 90.31 345 ASN A CA 1
ATOM 2806 C C . ASN A 1 345 ? 26.022 -7.531 -9.967 1.00 90.31 345 ASN A C 1
ATOM 2808 O O . ASN A 1 345 ? 26.102 -7.351 -11.187 1.00 90.31 345 ASN A O 1
ATOM 2812 N N . PHE A 1 346 ? 24.887 -7.949 -9.401 1.00 92.12 346 PHE A N 1
ATOM 2813 C CA . PHE A 1 346 ? 23.688 -8.261 -10.185 1.00 92.12 346 PHE A CA 1
ATOM 2814 C C . PHE A 1 346 ? 23.168 -7.051 -10.976 1.00 92.12 346 PHE A C 1
ATOM 2816 O O . PHE A 1 346 ? 22.816 -7.197 -12.146 1.00 92.12 346 PHE A O 1
ATOM 2823 N N . GLY A 1 347 ? 23.194 -5.850 -10.388 1.00 94.12 347 GLY A N 1
ATOM 2824 C CA . GLY A 1 347 ? 22.770 -4.624 -11.069 1.00 94.12 347 GLY A CA 1
ATOM 2825 C C . GLY A 1 347 ? 23.615 -4.313 -12.313 1.00 94.12 347 GLY A C 1
ATOM 2826 O O . GLY A 1 347 ? 23.080 -3.959 -13.362 1.00 94.12 347 GLY A O 1
ATOM 2827 N N . SER A 1 348 ? 24.920 -4.574 -12.268 1.00 93.06 348 SER A N 1
ATOM 2828 C CA . SER A 1 348 ? 25.804 -4.469 -13.434 1.00 93.06 348 SER A CA 1
ATOM 2829 C C . SER A 1 348 ? 25.431 -5.472 -14.525 1.00 93.06 348 SER A C 1
ATOM 2831 O O . SER A 1 348 ? 25.396 -5.106 -15.700 1.00 93.06 348 SER A O 1
ATOM 2833 N N . LYS A 1 349 ? 25.098 -6.719 -14.160 1.00 93.06 349 LYS A N 1
ATOM 2834 C CA . LYS A 1 349 ? 24.718 -7.772 -15.122 1.00 93.06 349 LYS A CA 1
ATOM 2835 C C . LYS A 1 349 ? 23.469 -7.395 -15.919 1.00 93.06 349 LYS A C 1
ATOM 2837 O O . LYS A 1 349 ? 23.455 -7.550 -17.138 1.00 93.06 349 LYS A O 1
ATOM 2842 N N . ILE A 1 350 ? 22.448 -6.844 -15.261 1.00 94.81 350 ILE A N 1
ATOM 2843 C CA . ILE A 1 350 ? 21.186 -6.473 -15.925 1.00 94.81 350 ILE A CA 1
ATOM 2844 C C . ILE A 1 350 ? 21.325 -5.242 -16.836 1.00 94.81 350 ILE A C 1
ATOM 2846 O O . ILE A 1 350 ? 20.504 -5.036 -17.727 1.00 94.81 350 ILE A O 1
ATOM 2850 N N . LEU A 1 351 ? 22.375 -4.434 -16.652 1.00 95.00 351 LEU A N 1
ATOM 2851 C CA . LEU A 1 351 ? 22.658 -3.254 -17.473 1.00 95.00 351 LEU A CA 1
ATOM 2852 C C . LEU A 1 351 ? 23.439 -3.567 -18.758 1.00 95.00 351 LEU A C 1
ATOM 2854 O O . LEU A 1 351 ? 23.438 -2.739 -19.671 1.00 95.00 351 LEU A O 1
ATOM 2858 N N . ILE A 1 352 ? 24.072 -4.742 -18.867 1.00 93.12 352 ILE A N 1
ATOM 2859 C CA . ILE A 1 352 ? 24.910 -5.125 -20.020 1.00 93.12 352 ILE A CA 1
ATOM 2860 C C . ILE A 1 352 ? 24.188 -4.944 -21.367 1.00 93.12 352 ILE A C 1
ATOM 2862 O O . ILE A 1 352 ? 24.746 -4.262 -22.235 1.00 93.12 352 ILE A O 1
ATOM 2866 N N . PRO A 1 353 ? 22.944 -5.434 -21.559 1.00 93.12 353 PRO A N 1
ATOM 2867 C CA . PRO A 1 353 ? 22.225 -5.263 -22.827 1.00 93.12 353 PRO A CA 1
ATOM 2868 C C . PRO A 1 353 ? 21.933 -3.796 -23.182 1.00 93.12 353 PRO A C 1
ATOM 2870 O O . PRO A 1 353 ? 21.638 -3.470 -24.331 1.00 93.12 353 PRO A O 1
ATOM 2873 N N . HIS A 1 354 ? 22.016 -2.895 -22.200 1.00 94.75 354 HIS A N 1
ATOM 2874 C CA . HIS A 1 354 ? 21.656 -1.485 -22.315 1.00 94.75 354 HIS A CA 1
ATOM 2875 C C . HIS A 1 354 ? 22.866 -0.537 -22.348 1.00 94.75 354 HIS A C 1
ATOM 2877 O O . HIS A 1 354 ? 22.690 0.669 -22.549 1.00 94.75 354 HIS A O 1
ATOM 2883 N N . LEU A 1 355 ? 24.097 -1.056 -22.246 1.00 93.62 355 LEU A N 1
ATOM 2884 C CA . LEU A 1 355 ? 25.337 -0.272 -22.334 1.00 93.62 355 LEU A CA 1
ATOM 2885 C C . LEU A 1 355 ? 25.402 0.673 -23.549 1.00 93.62 355 LEU A C 1
ATOM 2887 O O . LEU A 1 355 ? 25.804 1.824 -23.355 1.00 93.62 355 LEU A O 1
ATOM 2891 N N . PRO A 1 356 ? 24.973 0.290 -24.774 1.00 95.81 356 PRO A N 1
ATOM 2892 C CA . PRO A 1 356 ? 24.988 1.213 -25.910 1.00 95.81 356 PRO A CA 1
ATOM 2893 C C . PRO A 1 356 ? 24.182 2.495 -25.658 1.00 95.81 356 PRO A C 1
ATOM 2895 O O . PRO A 1 356 ? 24.640 3.585 -25.999 1.00 95.81 356 PRO A O 1
ATOM 2898 N N . SER A 1 357 ? 23.022 2.378 -24.999 1.00 95.31 357 SER A N 1
ATOM 2899 C CA . SER A 1 357 ? 22.162 3.520 -24.653 1.00 95.31 357 SER A CA 1
ATOM 2900 C C . SER A 1 357 ? 22.808 4.429 -23.603 1.00 95.31 357 SER A C 1
ATOM 2902 O O . SER A 1 357 ? 22.721 5.652 -23.701 1.00 95.31 357 SER A O 1
ATOM 2904 N N . ILE A 1 358 ? 23.493 3.843 -22.614 1.00 94.62 358 ILE A N 1
ATOM 2905 C CA . ILE A 1 358 ? 24.208 4.587 -21.563 1.00 94.62 358 ILE A CA 1
ATOM 2906 C C . ILE A 1 358 ? 25.355 5.393 -22.176 1.00 94.62 358 ILE A C 1
ATOM 2908 O O . ILE A 1 358 ? 25.463 6.601 -21.959 1.00 94.62 358 ILE A O 1
ATOM 2912 N N . LEU A 1 359 ? 26.188 4.733 -22.985 1.00 94.31 359 LEU A N 1
ATOM 2913 C CA . LEU A 1 359 ? 27.348 5.351 -23.626 1.00 94.31 359 LEU A CA 1
ATOM 2914 C C . LEU A 1 359 ? 26.938 6.461 -24.596 1.00 94.31 359 LEU A C 1
ATOM 2916 O O . LEU A 1 359 ? 27.618 7.483 -24.678 1.00 94.31 359 LEU A O 1
ATOM 2920 N N . GLU A 1 360 ? 25.828 6.289 -25.314 1.00 93.69 360 GLU A N 1
ATOM 2921 C CA . GLU A 1 360 ? 25.276 7.330 -26.181 1.00 93.69 360 GLU A CA 1
ATOM 2922 C C . GLU A 1 360 ? 24.933 8.602 -25.394 1.00 93.69 360 GLU A C 1
ATOM 2924 O O . GLU A 1 360 ? 25.330 9.700 -25.792 1.00 93.69 360 GLU A O 1
ATOM 2929 N N . VAL A 1 361 ? 24.246 8.475 -24.255 1.00 93.75 361 VAL A N 1
ATOM 2930 C CA . VAL A 1 361 ? 23.897 9.637 -23.425 1.00 93.75 361 VAL A CA 1
ATOM 2931 C C . VAL A 1 361 ? 25.126 10.274 -22.785 1.00 93.75 361 VAL A C 1
ATOM 2933 O O . VAL A 1 361 ? 25.207 11.501 -22.746 1.00 93.75 361 VAL A O 1
ATOM 2936 N N . MET A 1 362 ? 26.104 9.481 -22.341 1.00 91.69 362 MET A N 1
ATOM 2937 C CA . MET A 1 362 ? 27.356 10.031 -21.810 1.00 91.69 362 MET A CA 1
ATOM 2938 C C . MET A 1 362 ? 28.129 10.822 -22.869 1.00 91.69 362 MET A C 1
ATOM 2940 O O . MET A 1 362 ? 28.556 11.941 -22.594 1.00 91.69 362 MET A O 1
ATOM 2944 N N . LYS A 1 363 ? 28.222 10.316 -24.107 1.00 91.81 363 LYS A N 1
ATOM 2945 C CA . LYS A 1 363 ? 28.842 11.053 -25.223 1.00 91.81 363 LYS A CA 1
ATOM 2946 C C . LYS A 1 363 ? 28.152 12.393 -25.481 1.00 91.81 363 LYS A C 1
ATOM 2948 O O . LYS A 1 363 ? 28.835 13.398 -25.632 1.00 91.81 363 LYS A O 1
ATOM 2953 N N . ARG A 1 364 ? 26.814 12.423 -25.477 1.00 90.69 364 ARG A N 1
ATOM 2954 C CA . ARG A 1 364 ? 26.018 13.652 -25.682 1.00 90.69 364 ARG A CA 1
ATOM 2955 C C . ARG A 1 364 ? 26.172 14.697 -24.572 1.00 90.69 364 ARG A C 1
ATOM 2957 O O . ARG A 1 364 ? 25.797 15.836 -24.796 1.00 90.69 364 ARG A O 1
ATOM 2964 N N . ARG A 1 365 ? 26.623 14.308 -23.375 1.00 85.56 365 ARG A N 1
ATOM 2965 C CA . ARG A 1 365 ? 26.834 15.227 -22.241 1.00 85.56 365 ARG A CA 1
ATOM 2966 C C . ARG A 1 365 ? 28.253 15.784 -22.161 1.00 85.56 365 ARG A C 1
ATOM 2968 O O . ARG A 1 365 ? 28.456 16.786 -21.487 1.00 85.56 365 ARG A O 1
ATOM 2975 N N . ILE A 1 366 ? 29.215 15.078 -22.752 1.00 81.62 366 ILE A N 1
ATOM 2976 C CA . ILE A 1 366 ? 30.628 15.475 -22.782 1.00 81.62 366 ILE A CA 1
ATOM 2977 C C . ILE A 1 366 ? 30.914 16.373 -23.995 1.00 81.62 366 ILE A C 1
ATOM 2979 O O . ILE A 1 366 ? 31.784 17.236 -23.908 1.00 81.62 366 ILE A O 1
ATOM 2983 N N . ALA A 1 367 ? 30.205 16.150 -25.108 1.00 66.62 367 ALA A N 1
ATOM 2984 C CA . ALA A 1 367 ? 30.172 17.047 -26.264 1.00 66.62 367 ALA A CA 1
ATOM 2985 C C . ALA A 1 367 ? 29.361 18.310 -25.956 1.00 66.62 367 ALA A C 1
ATOM 2987 O O . ALA A 1 367 ? 29.768 19.383 -26.456 1.00 66.62 367 ALA A O 1
#

Organism: NCBI:txid227535

Secondary structure (DSSP, 8-state):
--S-HHHHHHHHHHHHTT--TTTGGGHHHHHHHH-TTTHHHHHHHS--SGGG-SS-HHHHHHHHHHHHHHHHHHHH---TT-TTSHHHHHHHHHHHHHTTS-HHHHHHHHHHHTTTTGGGGGS-HHHHHHHHHHT--TTSPPPHHHHHHHHHHHHHHHHHHGGGS-HHHHHHHHHHHHHHHHHHHHHHTTGGGS-HHHHHHHHHHHHHHHHHHHHHHHHTTT----HHHHHHHIIIIITTTGGGHHHHTSSS--HHHHHHHHHHTSGGGGGGGGBB-SS-TT-BSHHHHHHHHH-TT--HHHHHHHHHHHHHHHH----GGGTTSPPP--SSBPPPP--S-TT--HHHHHHGGGHHHHHHHHHHHH-

Radius of gyration: 24.24 Å; chains: 1; bounding box: 61×42×63 Å

Sequence (367 aa):
KNKNPGLQKYALDCILNYKNKSVTPYKTNLQNLVDEKKFKDELTQFKITEDSEAIQPDHREHVMPLILRILYGKMTTKLAADKKGGGQTRRSLIMRYLSGCNENELKMFIDMAFSYLKQYMTIEPKEIYASILNNTDLKSVTTPGKLHSMLNLFDVVREYFGGYMKDQLLSEFFKIFYAICSNFASVLSNIDKVHVSYVKVMKNLRTLSISILGKLFDHFEKYVWSKDELFVIFETLIWPLIPRLHFEGVHNPTALLKLFNIWCQNPRYYVLFVTCSEEDSSLSILPPLFKLLTTLKTAPGVVNMILDMIEKLLTLVEDEEDKDIPNIESFCTLKVETVDKSDINFGSKILIPHLPSILEVMKRRIA

pLDDT: mean 92.09, std 9.52, range [37.09, 98.81]